Protein AF-A0A349HU18-F1 (afdb_monomer_lite)

Sequence (311 aa):
MKTNCPQCNKSTESKYSEKEELYYFYCTDCKIGGKGKTEKEAEKEFKKQGDKLTTTAIIERPKNKNEFALYVQQHKNKFVENAPLWADKVYTRKMYEQNEKYVLSADFKDAWNTPEGQESIVEAFNSANEICATLGQMGDIVPFGKTVEFIPDFQAFNFALTEGDNAPFKRIAVDVLHENDQYDLHSDKEGNFIFEFKKIGFPRGEIIGVIVRGWLSDKDICIGKAYDIKTLMGKAEQHSKGYQYYLKDMSDLRKAQSEGKDYITKGDKKIYEKDIVSPYVGANASEMLSKLAGKSFFRPYMKTRNARAMK

pLDDT: mean 86.88, std 9.23, range [40.69, 97.38]

Structure (mmCIF, N/CA/C/O backbone):
data_AF-A0A349HU18-F1
#
_entry.id   AF-A0A349HU18-F1
#
loop_
_atom_site.group_PDB
_atom_site.id
_atom_site.type_symbol
_atom_site.label_atom_id
_atom_site.label_alt_id
_atom_site.label_comp_id
_atom_site.label_asym_id
_atom_site.label_entity_id
_atom_site.label_seq_id
_atom_site.pdbx_PDB_ins_code
_atom_site.Cartn_x
_atom_site.Cartn_y
_atom_site.Cartn_z
_atom_site.occupancy
_atom_site.B_iso_or_equiv
_atom_site.auth_seq_id
_atom_site.auth_comp_id
_atom_site.auth_asym_id
_atom_site.auth_atom_id
_atom_site.pdbx_PDB_model_num
ATOM 1 N N . MET A 1 1 ? -17.118 39.986 22.991 1.00 83.69 1 MET A N 1
ATOM 2 C CA . MET A 1 1 ? -16.239 39.079 23.776 1.00 83.69 1 MET A CA 1
ATOM 3 C C . MET A 1 1 ? -15.593 38.015 22.879 1.00 83.69 1 MET A C 1
ATOM 5 O O . MET A 1 1 ? -16.228 37.587 21.922 1.00 83.69 1 MET A O 1
ATOM 9 N N . LYS A 1 2 ? -14.350 37.579 23.159 1.00 87.81 2 LYS A N 1
ATOM 10 C CA . LYS A 1 2 ? -13.710 36.436 22.465 1.00 87.81 2 LYS A CA 1
ATOM 11 C C . LYS A 1 2 ? -13.644 35.223 23.387 1.00 87.81 2 LYS A C 1
ATOM 13 O O . LYS A 1 2 ? -13.404 35.380 24.579 1.00 87.81 2 LYS A O 1
ATOM 18 N N . THR A 1 3 ? -13.816 34.031 22.834 1.00 87.12 3 THR A N 1
ATOM 19 C CA . THR A 1 3 ? -13.614 32.760 23.542 1.00 87.12 3 THR A CA 1
ATOM 20 C C . THR A 1 3 ? -13.032 31.727 22.583 1.00 87.12 3 THR A C 1
ATOM 22 O O . THR A 1 3 ? -13.068 31.925 21.370 1.00 87.12 3 THR A O 1
ATOM 25 N N . ASN A 1 4 ? -12.493 30.624 23.089 1.00 84.69 4 ASN A N 1
ATOM 26 C CA . ASN A 1 4 ? -12.016 29.542 22.231 1.00 84.69 4 ASN A CA 1
ATOM 27 C C . ASN A 1 4 ? -13.124 28.508 22.030 1.00 84.69 4 ASN A C 1
ATOM 29 O O . ASN A 1 4 ? -13.846 28.166 22.967 1.00 84.69 4 ASN A O 1
ATOM 33 N N . CYS A 1 5 ? -13.248 28.001 20.802 1.00 80.25 5 CYS A N 1
ATOM 34 C CA . CYS A 1 5 ? -14.118 26.873 20.500 1.00 80.25 5 CYS A CA 1
ATOM 35 C C . CYS A 1 5 ? -13.727 25.685 21.389 1.00 80.25 5 CYS A C 1
ATOM 37 O O . CYS A 1 5 ? -12.560 25.285 21.357 1.00 80.25 5 CYS A O 1
ATOM 39 N N . PRO A 1 6 ? -14.665 25.086 22.139 1.00 74.75 6 PRO A N 1
ATOM 40 C CA . PRO A 1 6 ? -14.331 23.995 23.047 1.00 74.75 6 PRO A CA 1
ATOM 41 C C . PRO A 1 6 ? -13.867 22.725 22.315 1.00 74.75 6 PRO A C 1
ATOM 43 O O . PRO A 1 6 ? -13.244 21.881 22.940 1.00 74.75 6 PRO A O 1
ATOM 46 N N . GLN A 1 7 ? -14.123 22.592 21.006 1.00 73.19 7 GLN A N 1
ATOM 47 C CA . GLN A 1 7 ? -13.730 21.420 20.212 1.00 73.19 7 GLN A CA 1
ATOM 48 C C . GLN A 1 7 ? -12.408 21.589 19.446 1.00 73.19 7 GLN A C 1
ATOM 50 O O . GLN A 1 7 ? -11.601 20.669 19.418 1.00 73.19 7 GLN A O 1
ATOM 55 N N . CYS A 1 8 ? -12.157 22.746 18.821 1.00 70.50 8 CYS A N 1
ATOM 56 C CA . CYS A 1 8 ? -10.958 22.956 17.988 1.00 70.50 8 CYS A CA 1
ATOM 57 C C . CYS A 1 8 ? -9.997 24.029 18.515 1.00 70.50 8 CYS A C 1
ATOM 59 O O . CYS A 1 8 ? -9.032 24.370 17.834 1.00 70.50 8 CYS A O 1
ATOM 61 N N . ASN A 1 9 ? -10.285 24.603 19.688 1.00 77.19 9 ASN A N 1
ATOM 62 C CA . ASN A 1 9 ? -9.517 25.658 20.354 1.00 77.19 9 ASN A CA 1
ATOM 63 C C . ASN A 1 9 ? -9.280 26.939 19.521 1.00 77.19 9 ASN A C 1
ATOM 65 O O . ASN A 1 9 ? -8.527 27.819 19.934 1.00 77.19 9 ASN A O 1
ATOM 69 N N . LYS A 1 10 ? -9.933 27.092 18.360 1.00 79.44 10 LYS A N 1
ATOM 70 C CA . LYS A 1 10 ? -9.866 28.325 17.568 1.00 79.44 10 LYS A CA 1
ATOM 71 C C . LYS A 1 10 ? -10.642 29.449 18.240 1.00 79.44 10 LYS A C 1
ATOM 73 O O . LYS A 1 10 ? -11.754 29.241 18.732 1.00 79.44 10 LYS A O 1
ATOM 78 N N . SER A 1 11 ? -10.075 30.650 18.201 1.00 85.38 11 SER A N 1
ATOM 79 C CA . SER A 1 11 ? -10.726 31.846 18.730 1.00 85.38 11 SER A CA 1
ATOM 80 C C . SER A 1 11 ? -12.001 32.161 17.942 1.00 85.38 11 SER A C 1
ATOM 82 O O . SER A 1 11 ? -12.011 32.138 16.713 1.00 85.38 11 SER A O 1
ATOM 84 N N . THR A 1 12 ? -13.087 32.417 18.662 1.00 86.69 12 THR A N 1
ATOM 85 C CA . THR A 1 12 ? -14.418 32.744 18.149 1.00 86.69 12 THR A CA 1
ATOM 86 C C . THR A 1 12 ? -14.921 33.997 18.862 1.00 86.69 12 THR A C 1
ATOM 88 O O . THR A 1 12 ? -14.766 34.146 20.076 1.00 86.69 12 THR A O 1
ATOM 91 N N . GLU A 1 13 ? -15.532 34.902 18.109 1.00 91.69 13 GLU A N 1
ATOM 92 C CA . GLU A 1 13 ? -16.099 36.151 18.618 1.00 91.69 13 GLU A CA 1
ATOM 93 C C . GLU A 1 13 ? -17.612 36.046 18.790 1.00 91.69 13 GLU A C 1
ATOM 95 O O . GLU A 1 13 ? -18.291 35.380 18.003 1.00 91.69 13 GLU A O 1
ATOM 100 N N . SER A 1 14 ? -18.134 36.714 19.819 1.00 91.44 14 SER A N 1
ATOM 101 C CA . SER A 1 14 ? -19.573 36.870 19.999 1.00 91.44 14 SER A CA 1
ATOM 102 C C . SER A 1 14 ? -20.158 37.753 18.896 1.00 91.44 14 SER A C 1
ATOM 104 O O . SER A 1 14 ? -19.569 38.758 18.497 1.00 91.44 14 SER A O 1
ATOM 106 N N . LYS A 1 15 ? -21.355 37.400 18.426 1.00 92.50 15 LYS A N 1
ATOM 107 C CA . LYS A 1 15 ? -22.183 38.245 17.557 1.00 92.50 15 LYS A CA 1
ATOM 108 C C . LYS A 1 15 ? -23.542 38.462 18.201 1.00 92.50 15 LYS A C 1
ATOM 110 O O . LYS A 1 15 ? -24.119 37.514 18.723 1.00 92.50 15 LYS A O 1
ATOM 115 N N . TYR A 1 16 ? -24.053 39.686 18.153 1.00 92.31 16 TYR A N 1
ATOM 116 C CA . TYR A 1 16 ? -25.408 40.005 18.598 1.00 92.31 16 TYR A CA 1
ATOM 117 C C . TYR A 1 16 ? -26.364 40.011 17.401 1.00 92.31 16 TYR A C 1
ATOM 119 O O . TYR A 1 16 ? -26.017 40.533 16.342 1.00 92.31 16 TYR A O 1
ATOM 127 N N . SER A 1 17 ? -27.544 39.413 17.556 1.00 89.62 17 SER A N 1
ATOM 128 C CA . SER A 1 17 ? -28.619 39.463 16.564 1.00 89.62 17 SER A CA 1
ATOM 129 C C . SER A 1 17 ? -29.697 40.421 17.049 1.00 89.62 17 SER A C 1
ATOM 131 O O . SER A 1 17 ? -30.403 40.106 18.002 1.00 89.62 17 SER A O 1
ATOM 133 N N . GLU A 1 18 ? -29.871 41.553 16.367 1.00 86.25 18 GLU A N 1
ATOM 134 C CA . GLU A 1 18 ? -30.958 42.501 16.662 1.00 86.25 18 GLU A CA 1
ATOM 135 C C . GLU A 1 18 ? -32.342 41.885 16.425 1.00 86.25 18 GLU A C 1
ATOM 137 O O . GLU A 1 18 ? -33.297 42.218 17.113 1.00 86.25 18 GLU A O 1
ATOM 142 N N . LYS A 1 19 ? -32.449 40.937 15.485 1.00 86.62 19 LYS A N 1
ATOM 143 C CA . LYS A 1 19 ? -33.716 40.275 15.145 1.00 86.62 19 LYS A CA 1
ATOM 144 C C . LYS A 1 19 ? -34.183 39.288 16.216 1.00 86.62 19 LYS A C 1
ATOM 146 O O . LYS A 1 19 ? -35.380 39.076 16.371 1.00 86.62 19 LYS A O 1
ATOM 151 N N . GLU A 1 20 ? -33.241 38.626 16.880 1.00 84.00 20 GLU A N 1
ATOM 152 C CA . GLU A 1 20 ? -33.532 37.581 17.869 1.00 84.00 20 GLU A CA 1
ATOM 153 C C . GLU A 1 20 ? -33.248 38.041 19.305 1.00 84.00 20 GLU A C 1
ATOM 155 O O . GLU A 1 20 ? -33.531 37.287 20.226 1.00 84.00 20 GLU A O 1
ATOM 160 N N . GLU A 1 21 ? -32.707 39.251 19.494 1.00 90.81 21 GLU A N 1
ATOM 161 C CA . GLU A 1 21 ? -32.299 39.827 20.787 1.00 90.81 21 GLU A CA 1
ATOM 162 C C . GLU A 1 21 ? -31.388 38.895 21.611 1.00 90.81 21 GLU A C 1
ATOM 164 O O . GLU A 1 21 ? -31.506 38.757 22.831 1.00 90.81 21 GLU A O 1
ATOM 169 N N . LEU A 1 22 ? -30.466 38.212 20.927 1.00 91.81 22 LEU A N 1
ATOM 170 C CA . LEU A 1 22 ? -29.591 37.193 21.511 1.00 91.81 22 LEU A CA 1
ATOM 171 C C . LEU A 1 22 ? -28.139 37.358 21.053 1.00 91.81 22 LEU A C 1
ATOM 173 O O . LEU A 1 22 ? -27.848 37.813 19.943 1.00 91.81 22 LEU A O 1
ATOM 177 N N . TYR A 1 23 ? -27.220 36.920 21.911 1.00 93.00 23 TYR A N 1
ATOM 178 C CA . TYR A 1 23 ? -25.803 36.757 21.605 1.00 93.00 23 TYR A CA 1
ATOM 179 C C . TYR A 1 23 ? -25.515 35.332 21.137 1.00 93.00 23 TYR A C 1
ATOM 181 O O . TYR A 1 23 ? -26.080 34.374 21.664 1.00 93.00 23 TYR A O 1
ATOM 189 N N . TYR A 1 24 ? -24.587 35.199 20.191 1.00 92.69 24 TYR A N 1
ATOM 190 C CA . TYR A 1 24 ? -24.188 33.945 19.560 1.00 92.69 24 TYR A CA 1
ATOM 191 C C . TYR A 1 24 ? -22.675 33.772 19.592 1.00 92.69 24 TYR A C 1
ATOM 193 O O . TYR A 1 24 ? -21.937 34.683 19.222 1.00 92.69 24 TYR A O 1
ATOM 201 N N . PHE A 1 25 ? -22.229 32.565 19.920 1.00 91.75 25 PHE A N 1
ATOM 202 C CA . PHE A 1 25 ? -20.926 32.047 19.512 1.00 91.75 25 PHE A CA 1
ATOM 203 C C . PHE A 1 25 ? -21.148 30.919 18.513 1.00 91.75 25 PHE A C 1
ATOM 205 O O . PHE A 1 25 ? -21.992 30.052 18.739 1.00 91.75 25 PHE A O 1
ATOM 212 N N . TYR A 1 26 ? -20.398 30.916 17.413 1.00 89.56 26 TYR A N 1
ATOM 213 C CA . TYR A 1 26 ? -20.493 29.871 16.399 1.00 89.56 26 TYR A CA 1
ATOM 214 C C . TYR A 1 26 ? -19.123 29.559 15.809 1.00 89.56 26 TYR A C 1
ATOM 216 O O . TYR A 1 26 ? -18.459 30.441 15.264 1.00 89.56 26 TYR A O 1
ATOM 224 N N . CYS A 1 27 ? -18.717 28.293 15.884 1.00 83.50 27 CYS A N 1
ATOM 225 C CA . CYS A 1 27 ? -17.501 27.825 15.236 1.00 83.50 27 CYS A CA 1
ATOM 226 C C . CYS A 1 27 ? -17.832 27.335 13.824 1.00 83.50 27 CYS A C 1
ATOM 228 O O . CYS A 1 27 ? -18.521 26.331 13.646 1.00 83.50 27 CYS A O 1
ATOM 230 N N . THR A 1 28 ? -17.309 28.012 12.804 1.00 79.25 28 THR A N 1
ATOM 231 C CA . THR A 1 28 ? -17.541 27.651 11.398 1.00 79.25 28 THR A CA 1
ATOM 232 C C . THR A 1 28 ? -16.947 26.301 11.010 1.00 79.25 28 THR A C 1
ATOM 234 O O . THR A 1 28 ? -17.493 25.660 10.110 1.00 79.25 28 THR A O 1
ATOM 237 N N . ASP A 1 29 ? -15.877 25.875 11.683 1.00 71.69 29 ASP A N 1
ATOM 238 C CA . ASP A 1 29 ? -15.196 24.601 11.437 1.00 71.69 29 ASP A CA 1
ATOM 239 C C . ASP A 1 29 ? -15.915 23.430 12.110 1.00 71.69 29 ASP A C 1
ATOM 241 O O . ASP A 1 29 ? -16.179 22.416 11.473 1.00 71.69 29 ASP A O 1
ATOM 245 N N . CYS A 1 30 ? -16.271 23.586 13.386 1.00 72.25 30 CYS A N 1
ATOM 246 C CA . CYS A 1 30 ? -16.910 22.534 14.178 1.00 72.25 30 CYS A CA 1
ATOM 247 C C . CYS A 1 30 ? -18.436 22.502 14.031 1.00 72.25 30 CYS A C 1
ATOM 249 O O . CYS A 1 30 ? -19.078 21.575 14.509 1.00 72.25 30 CYS A O 1
ATOM 251 N N . LYS A 1 31 ? -19.031 23.523 13.399 1.00 80.56 31 LYS A N 1
ATOM 252 C CA . LYS A 1 31 ? -20.485 23.686 13.216 1.00 80.56 31 LYS A CA 1
ATOM 253 C C . LYS A 1 31 ? -21.296 23.652 14.521 1.00 80.56 31 LYS A C 1
ATOM 255 O O . LYS A 1 31 ? -22.508 23.463 14.479 1.00 80.56 31 LYS A O 1
ATOM 260 N N . ILE A 1 32 ? -20.644 23.900 15.655 1.00 82.06 32 ILE A N 1
ATOM 261 C CA . ILE A 1 32 ? -21.266 24.031 16.976 1.00 82.06 32 ILE A CA 1
ATOM 262 C C . ILE A 1 32 ? -21.483 25.499 17.329 1.00 82.06 32 ILE A C 1
ATOM 264 O O . ILE A 1 32 ? -20.736 26.379 16.886 1.00 82.06 32 ILE A O 1
ATOM 268 N N . GLY A 1 33 ? -22.497 25.766 18.147 1.00 88.62 33 GLY A N 1
ATOM 269 C CA . GLY A 1 33 ? -22.836 27.122 18.558 1.00 88.62 33 GLY A CA 1
ATOM 270 C C . GLY A 1 33 ? -23.572 27.182 19.888 1.00 88.62 33 GLY A C 1
ATOM 271 O O . GLY A 1 33 ? -24.217 26.224 20.299 1.00 88.62 33 GLY A O 1
ATOM 272 N N . GLY A 1 34 ? -23.472 28.324 20.556 1.00 90.94 34 GLY A N 1
ATOM 273 C CA . GLY A 1 34 ? -24.203 28.628 21.781 1.00 90.94 34 GLY A CA 1
ATOM 274 C C . GLY A 1 34 ? -24.890 29.972 21.650 1.00 90.94 34 GLY A C 1
ATOM 275 O O . GLY A 1 34 ? -24.318 30.902 21.077 1.00 90.94 34 GLY A O 1
ATOM 276 N N . LYS A 1 35 ? -26.116 30.066 22.164 1.00 93.50 35 LYS A N 1
ATOM 277 C CA . LYS A 1 35 ? -26.893 31.305 22.173 1.00 93.50 35 LYS A CA 1
ATOM 278 C C . LYS A 1 35 ? -27.390 31.626 23.574 1.00 93.50 35 LYS A C 1
ATOM 280 O O . LYS A 1 35 ? -27.673 30.709 24.340 1.00 93.50 35 LYS A O 1
ATOM 285 N N . GLY A 1 36 ? -27.500 32.908 23.901 1.00 92.38 36 GLY A N 1
ATOM 286 C CA . GLY A 1 36 ? -27.935 33.366 25.221 1.00 92.38 36 GLY A CA 1
ATOM 287 C C . GLY A 1 36 ? -28.317 34.840 25.228 1.00 92.38 36 GLY A C 1
ATOM 288 O O . GLY A 1 36 ? -27.972 35.574 24.302 1.00 92.38 36 GLY A O 1
ATOM 289 N N . LYS A 1 37 ? -29.033 35.280 26.267 1.00 90.94 37 LYS A N 1
ATOM 290 C CA . LYS A 1 37 ? -29.469 36.681 26.401 1.00 90.94 37 LYS A CA 1
ATOM 291 C C . LYS A 1 37 ? -28.314 37.612 26.752 1.00 90.94 37 LYS A C 1
ATOM 293 O O . LYS A 1 37 ? -28.389 38.812 26.529 1.00 90.94 37 LYS A O 1
ATOM 298 N N . THR A 1 38 ? -27.222 37.056 27.268 1.00 92.00 38 THR A N 1
ATOM 299 C CA . THR A 1 38 ? -25.968 37.769 27.521 1.00 92.00 38 THR A CA 1
ATOM 300 C C . THR A 1 38 ? -24.798 37.054 26.849 1.00 92.00 38 THR A C 1
ATOM 302 O O . THR A 1 38 ? -24.856 35.845 26.610 1.00 92.00 38 THR A O 1
ATOM 305 N N . GLU A 1 39 ? -23.695 37.769 26.597 1.00 89.00 39 GLU A N 1
ATOM 306 C CA . GLU A 1 39 ? -22.462 37.155 26.074 1.00 89.00 39 GLU A CA 1
ATOM 307 C C . GLU A 1 39 ? -21.980 35.983 26.949 1.00 89.00 39 GLU A C 1
ATOM 309 O O . GLU A 1 39 ? -21.540 34.962 26.427 1.00 89.00 39 GLU A O 1
ATOM 314 N N . LYS A 1 40 ? -22.126 36.077 28.279 1.00 90.50 40 LYS A N 1
ATOM 315 C CA . LYS A 1 40 ? -21.743 35.005 29.216 1.00 90.50 40 LYS A CA 1
ATOM 316 C C . LYS A 1 40 ? -22.645 33.774 29.122 1.00 90.50 40 LYS A C 1
ATOM 318 O O . LYS A 1 40 ? -22.160 32.651 29.237 1.00 90.50 40 LYS A O 1
ATOM 323 N N . GLU A 1 41 ? -23.948 33.959 28.920 1.00 89.56 41 GLU A N 1
ATOM 324 C CA . GLU A 1 41 ? -24.878 32.842 28.711 1.00 89.56 41 GLU A CA 1
ATOM 325 C C . GLU A 1 41 ? -24.610 32.136 27.384 1.00 89.56 41 GLU A C 1
ATOM 327 O O . GLU A 1 41 ? -24.541 30.908 27.348 1.00 89.56 41 GLU A O 1
ATOM 332 N N . ALA A 1 42 ? -24.387 32.908 26.317 1.00 89.44 42 ALA A N 1
ATOM 333 C CA . ALA A 1 42 ? -24.020 32.365 25.018 1.00 89.44 42 ALA A CA 1
ATOM 334 C C . ALA A 1 42 ? -22.698 31.587 25.093 1.00 89.44 42 ALA A C 1
ATOM 336 O O . ALA A 1 42 ? -22.606 30.498 24.532 1.00 89.44 42 ALA A O 1
ATOM 337 N N . GLU A 1 43 ? -21.697 32.093 25.828 1.00 90.88 43 GLU A N 1
ATOM 338 C CA . GLU A 1 43 ? -20.439 31.376 26.062 1.00 90.88 43 GLU A CA 1
ATOM 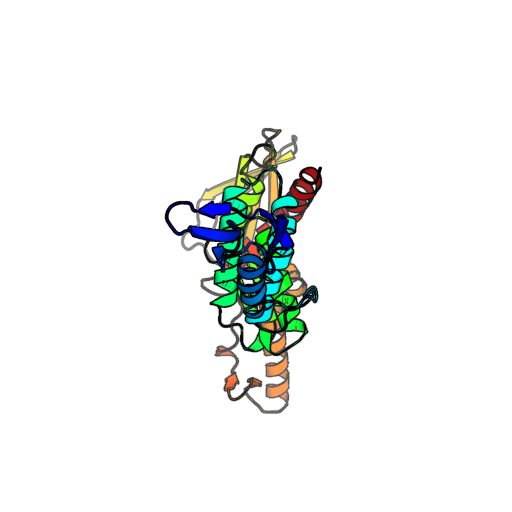339 C C . GLU A 1 43 ? -20.666 30.078 26.847 1.00 90.88 43 GLU A C 1
ATOM 341 O O . GLU A 1 43 ? -20.100 29.043 26.500 1.00 90.88 43 GLU A O 1
ATOM 346 N N . LYS A 1 44 ? -21.503 30.101 27.890 1.00 90.00 44 LYS A N 1
ATOM 347 C CA . LYS A 1 44 ? -21.801 28.913 28.699 1.00 90.00 44 LYS A CA 1
ATOM 348 C C . LYS A 1 44 ? -22.470 27.823 27.863 1.00 90.00 44 LYS A C 1
ATOM 350 O O . LYS A 1 44 ? -22.043 26.673 27.927 1.00 90.00 44 LYS A O 1
ATOM 355 N N . GLU A 1 45 ? -23.471 28.172 27.057 1.00 88.94 45 GLU A N 1
ATOM 356 C CA . GLU A 1 45 ? -24.113 27.230 26.130 1.00 88.94 45 GLU A CA 1
ATOM 357 C C . GLU A 1 45 ? -23.156 26.758 25.031 1.00 88.94 45 GLU A C 1
ATOM 359 O O . GLU A 1 45 ? -23.165 25.586 24.663 1.00 88.94 45 GLU A O 1
ATOM 364 N N . PHE A 1 46 ? -22.272 27.636 24.555 1.00 88.69 46 PHE A N 1
ATOM 365 C CA . PHE A 1 46 ? -21.253 27.282 23.571 1.00 88.69 46 PHE A CA 1
ATOM 366 C C . PHE A 1 46 ? -20.243 26.283 24.143 1.00 88.69 46 PHE A C 1
ATOM 368 O O . PHE A 1 46 ? -19.946 25.282 23.495 1.00 88.69 46 PHE A O 1
ATOM 375 N N . LYS A 1 47 ? -19.774 26.492 25.380 1.00 85.50 47 LYS A N 1
ATOM 376 C CA . LYS A 1 47 ? -18.833 25.598 26.075 1.00 85.50 47 LYS A CA 1
ATOM 377 C C . LYS A 1 47 ? -19.446 24.249 26.448 1.00 85.50 47 LYS A C 1
ATOM 379 O O . LYS A 1 47 ? -18.751 23.247 26.338 1.00 85.50 47 LYS A O 1
ATOM 384 N N . LYS A 1 48 ? -20.742 24.190 26.779 1.00 83.31 48 LYS A N 1
ATOM 385 C CA . LYS A 1 48 ? -21.472 22.922 26.997 1.00 83.31 48 LYS A CA 1
ATOM 386 C C . LYS A 1 48 ? -21.490 22.012 25.767 1.00 83.31 48 LYS A C 1
ATOM 388 O O . LYS A 1 48 ? -21.612 20.800 25.903 1.00 83.31 48 LYS A O 1
ATOM 393 N N . GLN A 1 49 ? -21.361 22.565 24.558 1.00 76.75 49 GLN A N 1
ATOM 394 C CA . GLN A 1 49 ? -21.251 21.743 23.347 1.00 76.75 49 GLN A CA 1
ATOM 395 C C . GLN A 1 49 ? 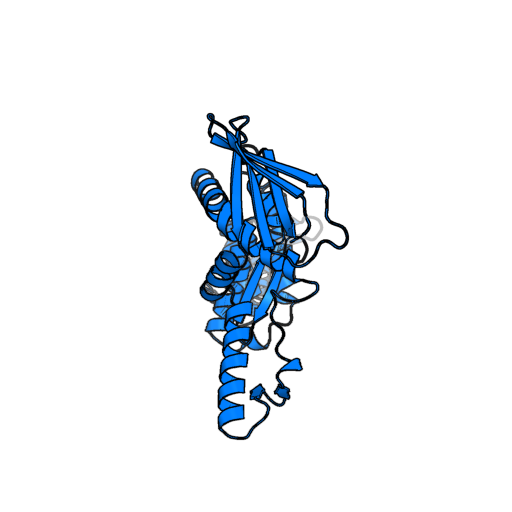-19.888 21.040 23.215 1.00 76.75 49 GLN A C 1
ATOM 397 O O . GLN A 1 49 ? -19.750 20.133 22.393 1.00 76.75 49 GLN A O 1
ATOM 402 N N . GLY A 1 50 ? -18.904 21.411 24.045 1.00 59.66 50 GLY A N 1
ATOM 403 C CA . GLY A 1 50 ? -17.635 20.698 24.195 1.00 59.66 50 GLY A CA 1
ATOM 404 C C . GLY A 1 50 ? -17.803 19.287 24.755 1.00 59.66 50 GLY A C 1
ATOM 405 O O . GLY A 1 50 ? -17.205 18.353 24.230 1.00 59.66 50 GLY A O 1
ATOM 406 N N . ASP A 1 51 ? -18.721 19.102 25.710 1.00 51.06 51 ASP A N 1
ATOM 407 C CA . ASP A 1 51 ? -18.897 17.841 26.451 1.00 51.06 51 ASP A CA 1
ATOM 408 C C . ASP A 1 51 ? -19.333 16.651 25.581 1.00 51.06 51 ASP A C 1
ATOM 410 O O . ASP A 1 51 ? -19.322 15.508 26.034 1.00 51.06 51 ASP A O 1
ATOM 414 N N . LYS A 1 52 ? -19.701 16.882 24.313 1.00 52.19 52 LYS A N 1
ATOM 415 C CA . LYS A 1 52 ? -20.066 15.802 23.393 1.00 52.19 52 LYS A CA 1
ATOM 416 C C . LYS A 1 52 ? -18.884 15.078 22.753 1.00 52.19 52 LYS A C 1
ATOM 418 O O . LYS A 1 52 ? -19.147 14.018 22.209 1.00 52.19 52 LYS A O 1
ATOM 423 N N . LEU A 1 53 ? -17.642 15.583 22.810 1.00 51.66 53 LEU A N 1
ATOM 424 C CA . LEU A 1 53 ? -16.452 14.927 22.221 1.00 51.66 53 LEU A CA 1
ATOM 425 C C . LEU A 1 53 ? -15.127 15.591 22.683 1.00 51.66 53 LEU A C 1
ATOM 427 O O . LEU A 1 53 ? -14.271 15.910 21.866 1.00 51.66 53 LEU A O 1
ATOM 431 N N . THR A 1 54 ? -14.918 15.844 23.979 1.00 46.50 54 THR A N 1
ATOM 432 C CA . THR A 1 54 ? -13.630 16.400 24.452 1.00 46.50 54 THR A CA 1
ATOM 433 C C . THR A 1 54 ? -13.050 15.624 25.620 1.00 46.50 54 THR A C 1
ATOM 435 O O . THR A 1 54 ? -13.387 15.858 26.777 1.00 46.50 54 THR A O 1
ATOM 438 N N . THR A 1 55 ? -12.079 14.766 25.332 1.00 47.75 55 THR A N 1
ATOM 439 C CA . THR A 1 55 ? -10.927 14.632 26.224 1.00 47.75 55 THR A CA 1
ATOM 440 C C . THR A 1 55 ? -9.940 15.753 25.895 1.00 47.75 55 THR A C 1
ATOM 442 O O . THR A 1 55 ? -9.542 15.908 24.745 1.00 47.75 55 THR A O 1
ATOM 445 N N . THR A 1 56 ? -9.524 16.528 26.901 1.00 52.81 56 THR A N 1
ATOM 446 C CA . THR A 1 56 ? -8.399 17.486 26.817 1.00 52.81 56 THR A CA 1
ATOM 447 C C . THR A 1 56 ? -7.046 16.797 26.623 1.00 52.81 56 THR A C 1
ATOM 449 O O . THR A 1 56 ? -6.058 17.454 26.303 1.00 52.81 56 THR A O 1
ATOM 452 N N . ALA A 1 57 ? -6.990 15.477 26.808 1.00 63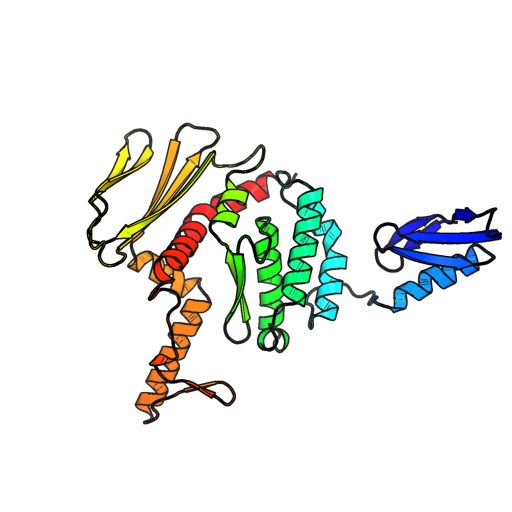.53 57 ALA A N 1
ATOM 453 C CA . ALA A 1 57 ? -5.818 14.673 26.514 1.00 63.53 57 ALA A CA 1
ATOM 454 C C . ALA A 1 57 ? -5.578 14.599 24.997 1.00 63.53 57 ALA A C 1
ATOM 456 O O . ALA A 1 57 ? -6.480 14.255 24.226 1.00 63.53 57 ALA A O 1
ATOM 457 N N . ILE A 1 58 ? -4.344 14.899 24.586 1.00 73.00 58 ILE A N 1
ATOM 458 C CA . ILE A 1 58 ? -3.856 14.590 23.241 1.00 73.00 58 ILE A CA 1
ATOM 459 C C . ILE A 1 58 ? -3.873 13.068 23.105 1.00 73.00 58 ILE A C 1
ATOM 461 O O . ILE A 1 58 ? -3.259 12.357 23.902 1.00 73.00 58 ILE A O 1
ATOM 465 N N . ILE A 1 59 ? -4.613 12.569 22.122 1.00 80.69 59 ILE A N 1
ATOM 466 C CA . ILE A 1 59 ? -4.649 11.146 21.812 1.00 80.69 59 ILE A CA 1
ATOM 467 C C . ILE A 1 59 ? -3.456 10.884 20.906 1.00 80.69 59 ILE A C 1
ATOM 469 O O . ILE A 1 59 ? -3.420 11.365 19.782 1.00 80.69 59 ILE A O 1
ATOM 473 N N . GLU A 1 60 ? -2.467 10.141 21.390 1.00 75.38 60 GLU A N 1
ATOM 474 C CA . GLU A 1 60 ? -1.344 9.701 20.551 1.00 75.38 60 GLU A CA 1
ATOM 475 C C . GLU A 1 60 ? -1.628 8.344 19.902 1.00 75.38 60 GLU A C 1
ATOM 477 O O . GLU A 1 60 ? -1.258 8.106 18.753 1.00 75.38 60 GLU A O 1
ATOM 482 N N . ARG A 1 61 ? -2.335 7.466 20.625 1.00 83.12 61 ARG A N 1
ATOM 483 C CA . ARG A 1 61 ? -2.739 6.139 20.159 1.00 83.12 61 ARG A CA 1
ATOM 484 C C . ARG A 1 61 ? -4.224 5.908 20.463 1.00 83.12 61 ARG A C 1
ATOM 486 O O . ARG A 1 61 ? -4.559 5.647 21.619 1.00 83.12 61 ARG A O 1
ATOM 493 N N . PRO A 1 62 ? -5.112 6.006 19.460 1.00 88.88 62 PRO A N 1
ATOM 494 C CA . PRO A 1 62 ? -6.529 5.749 19.644 1.00 88.88 62 PRO A CA 1
ATOM 495 C C . PRO A 1 62 ? -6.772 4.264 19.916 1.00 88.88 62 PRO A C 1
ATOM 497 O O . PRO A 1 62 ? -6.297 3.401 19.179 1.00 88.88 62 PRO A O 1
ATOM 500 N N . LYS A 1 63 ? -7.537 3.959 20.965 1.00 88.44 63 LYS A N 1
ATOM 501 C CA . LYS A 1 63 ? -7.840 2.576 21.373 1.00 88.44 63 LYS A CA 1
ATOM 502 C C . LYS A 1 63 ? -9.093 2.006 20.717 1.00 88.44 63 LYS A C 1
ATOM 504 O O . LYS A 1 63 ? -9.359 0.812 20.799 1.00 88.44 63 LYS A O 1
ATOM 509 N N . ASN A 1 64 ? -9.908 2.865 20.118 1.00 87.50 64 ASN A N 1
ATOM 510 C CA . ASN A 1 64 ? -11.187 2.515 19.518 1.00 87.50 64 ASN A CA 1
ATOM 511 C C . ASN A 1 64 ? -11.576 3.552 18.454 1.00 87.50 64 ASN A C 1
ATOM 513 O O . ASN A 1 64 ? -10.950 4.605 18.329 1.00 87.50 64 ASN A O 1
ATOM 517 N N . LYS A 1 65 ? -12.656 3.270 17.717 1.00 87.81 65 LYS A N 1
ATOM 518 C CA . LYS A 1 65 ? -13.165 4.141 16.646 1.00 87.81 65 LYS A CA 1
ATOM 519 C C . LYS A 1 65 ? -13.500 5.566 17.116 1.00 87.81 65 LYS A C 1
ATOM 521 O O . LYS A 1 65 ? -13.246 6.514 16.380 1.00 87.81 65 LYS A O 1
ATOM 526 N N . ASN A 1 66 ? -14.019 5.741 18.333 1.00 85.56 66 ASN A N 1
ATOM 527 C CA . ASN A 1 66 ? -14.366 7.072 18.849 1.00 85.56 66 ASN A CA 1
ATOM 528 C C . ASN A 1 66 ? -13.108 7.896 19.150 1.00 85.56 66 ASN A C 1
ATOM 530 O O . ASN A 1 66 ? -13.010 9.053 18.748 1.00 85.56 66 ASN A O 1
ATOM 534 N N . GLU A 1 67 ? -12.121 7.282 19.805 1.00 88.19 67 GLU A N 1
ATOM 535 C CA . GLU A 1 67 ? -10.812 7.901 20.025 1.00 88.19 67 GLU A CA 1
ATOM 536 C C . GLU A 1 67 ? -10.082 8.177 18.706 1.00 88.19 67 GLU A C 1
ATOM 538 O O . GLU A 1 67 ? -9.361 9.164 18.610 1.00 88.19 67 GLU A O 1
ATOM 543 N N . PHE A 1 68 ? -10.285 7.355 17.672 1.00 90.94 68 PHE A N 1
ATOM 544 C CA . PHE A 1 68 ? -9.707 7.588 16.348 1.00 90.94 68 PHE A CA 1
ATOM 545 C C . PHE A 1 68 ? -10.282 8.838 15.675 1.00 90.94 68 PHE A C 1
ATOM 547 O O . PHE A 1 68 ? -9.521 9.657 15.170 1.00 90.94 68 PHE A O 1
ATOM 554 N N . ALA A 1 69 ? -11.602 9.038 15.719 1.00 88.25 69 ALA A N 1
ATOM 555 C CA . ALA A 1 69 ? -12.216 10.265 15.205 1.00 88.25 69 ALA A CA 1
ATOM 556 C C . ALA A 1 69 ? -11.654 11.514 15.916 1.00 88.25 69 ALA A C 1
ATOM 558 O O . ALA A 1 69 ? -11.304 12.510 15.282 1.00 88.25 69 ALA A O 1
ATOM 559 N N . LEU A 1 70 ? -11.478 11.437 17.240 1.00 84.44 70 LEU A N 1
ATOM 560 C CA . LEU A 1 70 ? -10.844 12.500 18.024 1.00 84.44 70 LEU A CA 1
ATOM 561 C C . LEU A 1 70 ? -9.372 12.713 17.647 1.00 84.44 70 LEU A C 1
ATOM 563 O O . LEU A 1 70 ? -8.950 13.853 17.459 1.00 84.44 70 LEU A O 1
ATOM 567 N N . TYR A 1 71 ? -8.606 11.632 17.490 1.00 88.56 71 TYR A N 1
ATOM 568 C CA . TYR A 1 71 ? -7.221 11.664 17.020 1.00 88.56 71 TYR A CA 1
ATOM 569 C C . TYR A 1 71 ? -7.110 12.410 15.686 1.00 88.56 71 TYR A C 1
ATOM 571 O O . TYR A 1 71 ? -6.320 13.349 15.569 1.00 88.56 71 TYR A O 1
ATOM 579 N N . VAL A 1 72 ? -7.940 12.049 14.703 1.00 88.06 72 VAL A N 1
ATOM 580 C CA . VAL A 1 72 ? -7.958 12.680 13.377 1.00 88.06 72 VAL A CA 1
ATOM 581 C C . VAL A 1 72 ? -8.289 14.166 13.497 1.00 88.06 72 VAL A C 1
ATOM 583 O O . VAL A 1 72 ? -7.596 14.995 12.911 1.00 88.06 72 VAL A O 1
ATOM 586 N N . GLN A 1 73 ? -9.293 14.541 14.295 1.00 84.44 73 GLN A N 1
ATOM 587 C CA . GLN A 1 73 ? -9.648 15.949 14.500 1.00 84.44 73 GLN A CA 1
ATOM 588 C C . GLN A 1 73 ? -8.508 16.762 15.128 1.00 84.44 73 GLN A C 1
ATOM 590 O O . GLN A 1 73 ? -8.212 17.860 14.649 1.00 84.44 73 GLN A O 1
ATOM 595 N N . GLN A 1 74 ? -7.840 16.218 16.150 1.00 83.25 74 GLN A N 1
ATOM 596 C CA . GLN A 1 74 ? -6.702 16.862 16.817 1.00 83.25 74 GLN A CA 1
ATOM 597 C C . GLN A 1 74 ? -5.511 17.061 15.863 1.00 83.25 74 GLN A C 1
ATOM 599 O O . GLN A 1 74 ? -4.809 18.070 15.950 1.00 83.25 74 GLN A O 1
ATOM 604 N N . HIS A 1 75 ? -5.307 16.140 14.917 1.00 83.00 75 HIS A N 1
ATOM 605 C CA . HIS A 1 75 ? -4.168 16.158 13.995 1.00 83.00 75 HIS A CA 1
ATOM 606 C C . HIS A 1 75 ? -4.476 16.779 12.628 1.00 83.00 75 HIS A C 1
ATOM 608 O O . HIS A 1 75 ? -3.549 17.042 11.864 1.00 83.00 75 HIS A O 1
ATOM 614 N N . LYS A 1 76 ? -5.741 17.083 12.318 1.00 81.81 76 LYS A N 1
ATOM 615 C CA . LYS A 1 76 ? -6.182 17.548 10.993 1.00 81.81 76 LYS A CA 1
ATOM 616 C C . LYS A 1 76 ? -5.442 18.782 10.491 1.00 81.81 76 LYS A C 1
ATOM 618 O O . LYS A 1 76 ? -4.995 18.801 9.349 1.00 81.81 76 LYS A O 1
ATOM 623 N N . ASN A 1 77 ? -5.309 19.817 11.323 1.00 77.75 77 ASN A N 1
ATOM 624 C CA . ASN A 1 77 ? -4.622 21.046 10.908 1.00 77.75 77 ASN A CA 1
ATOM 625 C C . ASN A 1 77 ? -3.136 20.777 10.663 1.00 77.75 77 ASN A C 1
ATOM 627 O O . ASN A 1 77 ? -2.627 21.137 9.609 1.00 77.75 77 ASN A O 1
ATOM 631 N N . LYS A 1 78 ? -2.488 20.044 11.578 1.00 77.25 78 LYS A N 1
ATOM 632 C CA . LYS A 1 78 ? -1.093 19.622 11.431 1.00 77.25 78 LYS A CA 1
ATOM 633 C C . LYS A 1 78 ? -0.899 18.795 10.161 1.00 77.25 78 LYS A C 1
ATOM 635 O O . LYS A 1 78 ? 0.098 18.971 9.475 1.00 77.25 78 LYS A O 1
ATOM 640 N N . PHE A 1 79 ? -1.837 17.914 9.829 1.00 77.00 79 PHE A N 1
ATOM 641 C CA . PHE A 1 79 ? -1.772 17.142 8.599 1.00 77.00 79 PHE A CA 1
ATOM 642 C C . PHE A 1 79 ? -1.882 18.038 7.364 1.00 77.00 79 PHE A C 1
ATOM 644 O O . PHE A 1 79 ? -1.039 17.946 6.489 1.00 77.00 79 PHE A O 1
ATOM 651 N N . VAL A 1 80 ? -2.864 18.941 7.302 1.00 75.06 80 VAL A N 1
ATOM 652 C CA . VAL A 1 80 ? -3.034 19.851 6.153 1.00 75.06 80 VAL A CA 1
ATOM 653 C C . VAL A 1 80 ? -1.851 20.815 6.002 1.00 75.06 80 VAL A C 1
ATOM 655 O O . VAL A 1 80 ? -1.505 21.186 4.884 1.00 75.06 80 VAL A O 1
ATOM 658 N N . GLU A 1 81 ? -1.227 21.226 7.106 1.00 71.62 81 GLU A N 1
ATOM 659 C CA . GLU A 1 81 ? -0.020 22.060 7.102 1.00 71.62 81 GLU A CA 1
ATOM 660 C C . GLU A 1 81 ? 1.223 21.298 6.635 1.00 71.62 81 GLU A C 1
ATOM 662 O O . GLU A 1 81 ? 2.033 21.863 5.910 1.00 71.62 81 GLU A O 1
ATOM 667 N N . ASN A 1 82 ? 1.355 20.024 7.018 1.00 69.19 82 ASN A N 1
ATOM 668 C CA . ASN A 1 82 ? 2.479 19.164 6.629 1.00 69.19 82 ASN A CA 1
ATOM 669 C C . ASN A 1 82 ? 2.213 18.350 5.359 1.00 69.19 82 ASN A C 1
ATOM 671 O O . ASN A 1 82 ? 3.069 17.566 4.945 1.00 69.19 82 ASN A O 1
ATOM 675 N N . ALA A 1 83 ? 1.031 18.494 4.764 1.00 71.38 83 ALA A N 1
ATOM 676 C CA . ALA A 1 83 ? 0.706 17.841 3.517 1.00 71.38 83 ALA A CA 1
ATOM 677 C C . ALA A 1 83 ? 1.692 18.314 2.446 1.00 71.38 83 ALA A C 1
ATOM 679 O O . ALA A 1 83 ? 2.122 19.474 2.474 1.00 71.38 83 ALA A O 1
ATOM 680 N N . PRO A 1 84 ? 2.065 17.442 1.501 1.00 68.31 84 PRO A N 1
ATOM 681 C CA . PRO A 1 84 ? 3.019 17.831 0.485 1.00 68.31 84 PRO A CA 1
ATOM 682 C C . PRO A 1 84 ? 2.540 19.079 -0.273 1.00 68.31 84 PRO A C 1
ATOM 684 O O . PRO A 1 84 ? 1.404 19.115 -0.736 1.00 68.31 84 PRO A O 1
ATOM 687 N N . LEU A 1 85 ? 3.405 20.092 -0.429 1.00 70.00 85 LEU A N 1
ATOM 688 C CA . LEU A 1 85 ? 3.061 21.382 -1.066 1.00 70.00 85 LEU A CA 1
ATOM 689 C C . LEU A 1 85 ? 2.454 21.256 -2.468 1.00 70.00 85 LEU A C 1
ATOM 691 O O . LEU A 1 85 ? 1.789 22.174 -2.935 1.00 70.00 85 LEU A O 1
ATOM 695 N N . TRP A 1 86 ? 2.726 20.148 -3.149 1.00 71.00 86 TRP A N 1
ATOM 696 C CA . TRP A 1 86 ? 2.220 19.876 -4.486 1.00 71.00 86 TRP A CA 1
ATOM 697 C C . TRP A 1 86 ? 0.757 19.425 -4.508 1.00 71.00 86 TRP A C 1
ATOM 699 O O . TRP A 1 86 ? 0.137 19.455 -5.568 1.00 71.00 86 TRP A O 1
ATOM 709 N N . ALA A 1 87 ? 0.203 19.006 -3.369 1.00 74.56 87 ALA A N 1
ATOM 710 C CA . ALA A 1 87 ? -1.193 18.625 -3.253 1.00 74.56 87 ALA A CA 1
ATOM 711 C C . ALA A 1 87 ? -2.053 19.853 -2.925 1.00 74.56 87 ALA A C 1
ATOM 713 O O . ALA A 1 87 ? -1.760 20.620 -2.005 1.00 74.56 87 ALA A O 1
ATOM 714 N N . ASP A 1 88 ? -3.163 20.024 -3.648 1.00 80.50 88 ASP A N 1
ATOM 715 C CA . ASP A 1 88 ? -4.125 21.084 -3.348 1.00 80.50 88 ASP A CA 1
ATOM 716 C C . ASP A 1 88 ? -4.663 20.944 -1.910 1.00 80.50 88 ASP A C 1
ATOM 718 O O . ASP A 1 88 ? -5.071 19.863 -1.471 1.00 80.50 88 ASP A O 1
ATOM 722 N N . LYS A 1 89 ? -4.685 22.049 -1.152 1.00 79.56 89 LYS A N 1
ATOM 723 C CA . LYS A 1 89 ? -5.067 22.031 0.272 1.00 79.56 89 LYS A CA 1
ATOM 724 C C . LYS A 1 89 ? -6.547 21.704 0.475 1.00 79.56 89 LYS A C 1
ATOM 726 O O . LYS A 1 89 ? -6.907 21.111 1.496 1.00 79.56 89 LYS A O 1
ATOM 731 N N . VAL A 1 90 ? -7.415 22.091 -0.465 1.00 82.50 90 VAL A N 1
ATOM 732 C CA . VAL A 1 90 ? -8.853 21.793 -0.391 1.00 82.50 90 VAL A CA 1
ATOM 733 C C . VAL A 1 90 ? -9.086 20.309 -0.658 1.00 82.50 90 VAL A C 1
ATOM 735 O O . VAL A 1 90 ? -9.813 19.662 0.100 1.00 82.50 90 VAL A O 1
ATOM 738 N N . TYR A 1 91 ? -8.430 19.757 -1.678 1.00 82.62 91 TYR A N 1
ATOM 739 C CA . TYR A 1 91 ? -8.435 18.332 -1.985 1.00 82.62 91 TYR A CA 1
ATOM 740 C C . TYR A 1 91 ? -7.878 17.510 -0.822 1.00 82.62 91 TYR A C 1
ATOM 742 O O . TYR A 1 91 ? -8.556 16.611 -0.335 1.00 82.62 91 TYR A O 1
ATOM 750 N N . THR A 1 92 ? -6.713 17.885 -0.292 1.00 83.62 92 THR A N 1
ATOM 751 C CA . THR A 1 92 ? -6.069 17.221 0.851 1.00 83.62 92 THR A CA 1
ATOM 752 C C . THR A 1 92 ? -7.001 17.143 2.057 1.00 83.62 92 THR A C 1
ATOM 754 O O . THR A 1 92 ? -7.104 16.104 2.707 1.00 83.62 92 THR A O 1
ATOM 757 N N . ARG A 1 93 ? -7.735 18.226 2.350 1.00 84.94 93 ARG A N 1
ATOM 758 C CA . ARG A 1 93 ? -8.713 18.238 3.444 1.00 84.94 93 ARG A CA 1
ATOM 759 C C . ARG A 1 93 ? -9.861 17.258 3.196 1.00 84.94 93 ARG A C 1
ATOM 761 O O . ARG A 1 93 ? -10.229 16.532 4.115 1.00 84.94 93 ARG A O 1
ATOM 768 N N . LYS A 1 94 ? -10.418 17.237 1.979 1.00 86.88 94 LYS A N 1
ATOM 769 C CA . LYS A 1 94 ? -11.498 16.309 1.601 1.00 86.88 94 LYS A CA 1
ATOM 770 C C . LYS A 1 94 ? -11.034 14.855 1.655 1.00 86.88 94 LYS A C 1
ATOM 772 O O . LYS A 1 94 ? -11.747 14.023 2.204 1.00 86.88 94 LYS A O 1
ATOM 777 N N . MET A 1 95 ? -9.841 14.573 1.139 1.00 90.50 95 MET A N 1
ATOM 778 C CA . MET A 1 95 ? -9.215 13.254 1.190 1.00 90.50 95 MET A CA 1
ATOM 779 C C . MET A 1 95 ? -9.020 12.799 2.641 1.00 90.50 95 MET A C 1
ATOM 781 O O . MET A 1 95 ? -9.409 11.691 2.985 1.00 90.50 95 MET A O 1
ATOM 785 N N . TYR A 1 96 ? -8.502 13.658 3.525 1.00 89.88 96 TYR A N 1
ATOM 786 C CA . TYR A 1 96 ? -8.305 13.309 4.937 1.00 89.88 96 TYR A CA 1
ATOM 787 C C . TYR A 1 96 ? -9.626 12.938 5.637 1.00 89.88 96 TYR A C 1
ATOM 789 O O . TYR A 1 96 ? -9.692 11.951 6.366 1.00 89.88 96 TYR A O 1
ATOM 797 N N . GLU A 1 97 ? -10.705 13.677 5.354 1.00 90.00 97 GLU A N 1
ATOM 798 C CA . GLU A 1 97 ? -12.060 13.372 5.844 1.00 90.00 97 GLU A CA 1
ATOM 799 C C . GLU A 1 97 ? -12.638 12.082 5.236 1.00 90.00 97 GLU A C 1
ATOM 801 O O . GLU A 1 97 ? -13.367 11.347 5.903 1.00 90.00 97 GLU A O 1
ATOM 806 N N . GLN A 1 98 ? -12.348 11.792 3.967 1.00 93.00 98 GLN A N 1
ATOM 807 C CA . GLN A 1 98 ? -12.751 10.537 3.326 1.00 93.00 98 GLN A CA 1
ATOM 808 C C . GLN A 1 98 ? -12.008 9.342 3.927 1.00 93.00 98 GLN A C 1
ATOM 810 O O . GLN A 1 98 ? -12.636 8.331 4.239 1.00 93.00 98 GLN A O 1
ATOM 815 N N . ASN A 1 99 ? -10.707 9.482 4.167 1.00 94.94 99 ASN A N 1
ATOM 816 C CA . ASN A 1 99 ? -9.881 8.451 4.784 1.00 94.94 99 ASN A CA 1
ATOM 817 C C . ASN A 1 99 ? -10.326 8.168 6.227 1.00 94.94 99 ASN A C 1
ATOM 819 O O . ASN A 1 99 ? -10.368 7.011 6.643 1.00 94.94 99 ASN A O 1
ATOM 823 N N . GLU A 1 100 ? -10.720 9.199 6.984 1.00 94.56 100 GLU A N 1
ATOM 824 C CA . GLU A 1 100 ? -11.323 9.031 8.312 1.00 94.56 100 GLU A CA 1
ATOM 825 C C . GLU A 1 100 ? -12.595 8.180 8.226 1.00 94.56 100 GLU A C 1
ATOM 827 O O . GLU A 1 100 ? -12.725 7.170 8.920 1.00 94.56 100 GLU A O 1
ATOM 832 N N . LYS A 1 101 ? -13.518 8.548 7.326 1.00 94.31 101 LYS A N 1
ATOM 833 C CA . LYS A 1 101 ? -14.767 7.804 7.113 1.00 94.31 101 LYS A CA 1
ATOM 834 C C . LYS A 1 101 ? -14.507 6.353 6.725 1.00 94.31 101 LYS A C 1
ATOM 836 O O . LYS A 1 101 ? -15.187 5.473 7.249 1.00 94.31 101 LYS A O 1
ATOM 841 N N . TYR A 1 102 ? -13.519 6.105 5.866 1.00 95.94 102 TYR A N 1
ATOM 842 C CA . TYR A 1 102 ? -13.110 4.755 5.488 1.00 95.94 102 TYR A CA 1
ATOM 843 C C . TYR A 1 102 ? -12.760 3.932 6.735 1.00 95.94 102 TYR A C 1
ATOM 845 O O . TYR A 1 102 ? -13.404 2.914 6.990 1.00 95.94 102 TYR A O 1
ATOM 853 N N . VAL A 1 103 ? -11.825 4.404 7.572 1.00 95.00 103 VAL A N 1
ATOM 854 C CA . VAL A 1 103 ? -11.377 3.674 8.775 1.00 95.00 103 VAL A CA 1
ATOM 855 C C . VAL A 1 103 ? -12.519 3.458 9.771 1.00 95.00 103 VAL A C 1
ATOM 857 O O . VAL A 1 103 ? -12.650 2.376 10.348 1.00 95.00 103 VAL A O 1
ATOM 860 N N . LEU A 1 104 ? -13.375 4.464 9.963 1.00 93.19 104 LEU A N 1
ATOM 861 C CA . LEU A 1 104 ? -14.527 4.359 10.860 1.00 93.19 104 LEU A CA 1
ATOM 862 C C . LEU A 1 104 ? -15.571 3.354 10.349 1.00 93.19 104 LEU A C 1
ATOM 864 O O . LEU A 1 104 ? -16.202 2.667 11.158 1.00 93.19 104 LEU A O 1
ATOM 868 N N . SER A 1 105 ? -15.730 3.226 9.030 1.00 91.44 105 SER A N 1
ATOM 869 C CA . SER A 1 105 ? -16.669 2.285 8.409 1.00 91.44 105 SER A CA 1
ATOM 870 C C . SER A 1 105 ? -16.136 0.853 8.302 1.00 91.44 105 SER A C 1
ATOM 872 O O . SER A 1 105 ? -16.918 -0.090 8.385 1.00 91.44 105 SER A O 1
ATOM 874 N N . ALA A 1 106 ? -14.819 0.678 8.185 1.00 91.00 106 ALA A N 1
ATOM 875 C CA . ALA A 1 106 ? -14.205 -0.623 7.967 1.00 91.00 106 ALA A CA 1
ATOM 876 C C . ALA A 1 106 ? -14.334 -1.561 9.183 1.00 91.00 106 ALA A C 1
ATOM 878 O O . ALA A 1 106 ? -14.342 -1.132 10.350 1.00 91.00 106 ALA A O 1
ATOM 879 N N . ASP A 1 107 ? -14.427 -2.865 8.911 1.00 87.38 107 ASP A N 1
ATOM 880 C CA . ASP A 1 107 ? -14.452 -3.903 9.942 1.00 87.38 107 ASP A CA 1
ATOM 881 C C . ASP A 1 107 ? -13.030 -4.331 10.324 1.00 87.38 107 ASP A C 1
ATOM 883 O O . ASP A 1 107 ? -12.458 -5.279 9.792 1.00 87.38 107 ASP A O 1
ATOM 887 N N . PHE A 1 108 ? -12.450 -3.589 11.267 1.00 91.25 108 PHE A N 1
ATOM 888 C CA . PHE A 1 108 ? -11.136 -3.871 11.849 1.00 91.25 108 PHE A CA 1
ATOM 889 C C . PHE A 1 108 ? -11.246 -4.361 13.295 1.00 91.25 108 PHE A C 1
ATOM 891 O O . PHE A 1 108 ? -10.400 -4.028 14.125 1.00 91.25 108 PHE A O 1
ATOM 898 N N . LYS A 1 109 ? -12.308 -5.109 13.631 1.00 86.69 109 LYS A N 1
ATOM 899 C CA . LYS A 1 109 ? -12.594 -5.534 15.013 1.00 86.69 109 LYS A CA 1
ATOM 900 C C . LYS A 1 109 ? -11.385 -6.179 15.694 1.00 86.69 109 LYS A C 1
ATOM 902 O O . LYS A 1 109 ? -11.052 -5.803 16.814 1.00 86.69 109 LYS A O 1
ATOM 907 N N . ASP A 1 110 ? -10.702 -7.093 15.010 1.00 86.62 110 ASP A N 1
ATOM 908 C CA . ASP A 1 110 ? -9.551 -7.805 15.575 1.00 86.62 110 ASP A CA 1
ATOM 909 C C . ASP A 1 110 ? -8.340 -6.895 15.803 1.00 86.62 110 ASP A C 1
ATOM 911 O O . ASP A 1 110 ? -7.640 -7.058 16.802 1.00 86.62 110 ASP A O 1
ATOM 915 N N . ALA A 1 111 ? -8.128 -5.905 14.933 1.00 89.69 111 ALA A N 1
ATOM 916 C CA . ALA A 1 111 ? -7.049 -4.935 15.084 1.00 89.69 111 ALA A CA 1
ATOM 917 C C . ALA A 1 111 ? -7.339 -3.891 16.176 1.00 89.69 111 ALA A C 1
ATOM 919 O O . ALA A 1 111 ? -6.437 -3.497 16.907 1.00 89.69 111 ALA A O 1
ATOM 920 N N . TRP A 1 112 ? -8.597 -3.491 16.376 1.00 91.62 112 TRP A N 1
ATOM 921 C CA . TRP A 1 112 ? -8.957 -2.599 17.487 1.00 91.62 112 TRP A CA 1
ATOM 922 C C . TRP A 1 112 ? -8.740 -3.233 18.869 1.00 91.62 112 TRP A C 1
ATOM 924 O O . TRP A 1 112 ? -8.546 -2.512 19.848 1.00 91.62 112 TRP A O 1
ATOM 934 N N . ASN A 1 113 ? -8.739 -4.566 18.954 1.00 90.25 113 ASN A N 1
ATOM 935 C CA . ASN A 1 113 ? -8.632 -5.300 20.214 1.00 90.25 113 ASN A CA 1
ATOM 936 C C . ASN A 1 113 ? -7.196 -5.456 20.738 1.00 90.25 113 ASN A C 1
ATOM 938 O O . ASN A 1 113 ? -7.030 -5.947 21.857 1.00 90.25 113 ASN A O 1
ATOM 942 N N . THR A 1 114 ? -6.162 -5.072 19.979 1.00 88.31 114 THR A N 1
ATOM 943 C CA . THR A 1 114 ? -4.769 -5.164 20.447 1.00 88.31 114 THR A CA 1
ATOM 944 C C . THR A 1 114 ? -3.984 -3.867 20.283 1.00 88.31 114 THR A C 1
ATOM 946 O O . THR A 1 114 ? -4.240 -3.108 19.348 1.00 88.31 114 THR A O 1
ATOM 949 N N . PRO A 1 115 ? -2.988 -3.605 21.155 1.00 88.69 115 PRO A N 1
ATOM 950 C CA . PRO A 1 115 ? -2.118 -2.439 21.020 1.00 88.69 115 PRO A CA 1
ATOM 951 C C . PRO A 1 115 ? -1.388 -2.371 19.674 1.00 88.69 115 PRO A C 1
ATOM 953 O O . PRO A 1 115 ? -1.246 -1.282 19.120 1.00 88.69 115 PRO A O 1
ATOM 956 N N . GLU A 1 116 ? -0.942 -3.514 19.145 1.00 87.00 116 GLU A N 1
ATOM 957 C CA . GLU A 1 116 ? -0.251 -3.600 17.853 1.00 87.00 116 GLU A CA 1
ATOM 958 C C . GLU A 1 116 ? -1.209 -3.325 16.690 1.00 87.00 116 GLU A C 1
ATOM 960 O O . GLU A 1 116 ? -0.843 -2.685 15.706 1.00 87.00 116 GLU A O 1
ATOM 965 N N . GLY A 1 117 ? -2.456 -3.786 16.801 1.00 89.25 117 GLY A N 1
ATOM 966 C CA . GLY A 1 117 ? -3.479 -3.549 15.794 1.00 89.25 117 GLY A CA 1
ATOM 967 C C . GLY A 1 117 ? -3.896 -2.083 15.737 1.00 89.25 117 GLY A C 1
ATOM 968 O O . GLY A 1 117 ? -3.920 -1.498 14.655 1.00 89.25 117 GLY A O 1
ATOM 969 N N . GLN A 1 118 ? -4.109 -1.459 16.895 1.00 91.94 118 GLN A N 1
ATOM 970 C CA . GLN A 1 118 ? -4.379 -0.023 17.024 1.00 91.94 118 GLN A CA 1
ATOM 971 C C . GLN A 1 118 ? -3.269 0.823 16.385 1.00 91.94 118 GLN A C 1
ATOM 973 O O . GLN A 1 118 ? -3.550 1.751 15.628 1.00 91.94 118 GLN A O 1
ATOM 978 N N . GLU A 1 119 ? -2.008 0.474 16.645 1.00 90.81 119 GLU A N 1
ATOM 979 C CA . GLU A 1 119 ? -0.850 1.123 16.026 1.00 90.81 119 GLU A CA 1
ATOM 980 C C . GLU A 1 119 ? -0.832 0.938 14.507 1.00 90.81 119 GLU A C 1
ATOM 982 O O . GLU A 1 119 ? -0.681 1.914 13.775 1.00 90.81 119 GLU A O 1
ATOM 987 N N . SER A 1 120 ? -1.088 -0.280 14.024 1.00 91.69 120 SER A N 1
ATOM 988 C CA . SER A 1 120 ? -1.117 -0.563 12.587 1.00 91.69 120 SER A CA 1
ATOM 989 C C . SER A 1 120 ? -2.221 0.199 11.840 1.00 91.69 120 SER A C 1
ATOM 991 O O . SER A 1 120 ? -2.017 0.599 10.697 1.00 91.69 120 SER A O 1
ATOM 993 N N . ILE A 1 121 ? -3.366 0.478 12.481 1.00 94.06 121 ILE A N 1
ATOM 994 C CA . ILE A 1 121 ? -4.437 1.305 11.898 1.00 94.06 121 ILE A CA 1
ATOM 995 C C . ILE A 1 121 ? -3.956 2.745 11.708 1.00 94.06 121 ILE A C 1
ATOM 997 O O . ILE A 1 121 ? -4.151 3.324 10.638 1.00 94.06 121 ILE A O 1
ATOM 1001 N N . VAL A 1 122 ? -3.309 3.319 12.727 1.00 92.62 122 VAL A N 1
ATOM 1002 C CA . VAL A 1 122 ? -2.747 4.675 12.652 1.00 92.62 122 VAL A CA 1
ATOM 1003 C C . VAL A 1 122 ? -1.634 4.744 11.610 1.00 92.62 122 VAL A C 1
ATOM 1005 O O . VAL A 1 122 ? -1.611 5.673 10.805 1.00 92.62 122 VAL A O 1
ATOM 1008 N N . GLU A 1 123 ? -0.737 3.758 11.578 1.00 90.44 123 GLU A N 1
ATOM 1009 C CA . GLU A 1 123 ? 0.346 3.684 10.596 1.00 90.44 123 GLU A CA 1
ATOM 1010 C C . GLU A 1 123 ? -0.193 3.567 9.165 1.00 90.44 123 GLU A C 1
ATOM 1012 O O . GLU A 1 123 ? 0.261 4.291 8.278 1.00 90.44 123 GLU A O 1
ATOM 1017 N N . ALA A 1 124 ? -1.189 2.709 8.933 1.00 91.62 124 ALA A N 1
ATOM 1018 C CA . ALA A 1 124 ? -1.812 2.532 7.626 1.00 91.62 124 ALA A CA 1
ATOM 1019 C C . ALA A 1 124 ? -2.535 3.809 7.165 1.00 91.62 124 ALA A C 1
ATOM 1021 O O . ALA A 1 124 ? -2.348 4.249 6.029 1.00 91.62 124 ALA A O 1
ATOM 1022 N N . PHE A 1 125 ? -3.289 4.454 8.061 1.00 92.88 125 PHE A N 1
ATOM 1023 C CA . PHE A 1 125 ? -3.934 5.739 7.794 1.00 92.88 125 PHE A CA 1
ATOM 1024 C C . PHE A 1 125 ? -2.908 6.829 7.455 1.00 92.88 125 PHE A C 1
ATOM 1026 O O . PHE A 1 125 ? -3.046 7.525 6.450 1.00 92.88 125 PHE A O 1
ATOM 1033 N N . ASN A 1 126 ? -1.845 6.958 8.251 1.00 88.62 126 ASN A N 1
ATOM 1034 C CA . ASN A 1 126 ? -0.789 7.939 8.009 1.00 88.62 126 ASN A CA 1
ATOM 1035 C C . ASN A 1 126 ? -0.019 7.648 6.715 1.00 88.62 126 ASN A C 1
ATOM 1037 O O . ASN A 1 126 ? 0.286 8.582 5.982 1.00 88.62 126 ASN A O 1
ATOM 1041 N N . SER A 1 127 ? 0.224 6.377 6.390 1.00 86.69 127 SER A N 1
ATOM 1042 C CA . SER A 1 127 ? 0.894 5.969 5.149 1.00 86.69 127 SER A CA 1
ATOM 1043 C C . SER A 1 127 ? 0.088 6.341 3.904 1.00 86.69 127 SER A C 1
ATOM 1045 O O . SER A 1 127 ? 0.662 6.830 2.933 1.00 86.69 127 SER A O 1
ATOM 1047 N N . ALA A 1 128 ? -1.235 6.143 3.923 1.00 90.06 128 ALA A N 1
ATOM 1048 C CA . ALA A 1 128 ? -2.106 6.566 2.825 1.00 90.06 128 ALA A CA 1
ATOM 1049 C C . ALA A 1 128 ? -2.070 8.091 2.652 1.00 90.06 128 ALA A C 1
ATOM 1051 O O . ALA A 1 128 ? -1.881 8.612 1.554 1.00 90.06 128 ALA A O 1
ATOM 1052 N N . ASN A 1 129 ? -2.166 8.807 3.767 1.00 87.25 129 ASN A N 1
ATOM 1053 C CA . ASN A 1 129 ? -2.144 10.259 3.803 1.00 87.25 129 ASN A CA 1
ATOM 1054 C C . ASN A 1 129 ? -0.786 10.868 3.386 1.00 87.25 129 ASN A C 1
ATOM 1056 O O . ASN A 1 129 ? -0.773 11.910 2.735 1.00 87.25 129 ASN A O 1
ATOM 1060 N N . GLU A 1 130 ? 0.346 10.223 3.697 1.00 81.50 130 GLU A N 1
ATOM 1061 C CA . GLU A 1 130 ? 1.702 10.665 3.314 1.00 81.50 130 GLU A CA 1
ATOM 1062 C C . GLU A 1 130 ? 1.873 10.769 1.790 1.00 81.50 130 GLU A C 1
ATOM 1064 O O . GLU A 1 130 ? 2.594 11.638 1.297 1.00 81.50 130 GLU A O 1
ATOM 1069 N N . ILE A 1 131 ? 1.199 9.898 1.039 1.00 81.56 131 ILE A N 1
ATOM 1070 C CA . ILE A 1 131 ? 1.237 9.888 -0.430 1.00 81.56 131 ILE A CA 1
ATOM 1071 C C . ILE A 1 131 ? -0.020 10.502 -1.059 1.00 81.56 131 ILE A C 1
ATOM 1073 O O . ILE A 1 131 ? -0.234 10.369 -2.261 1.00 81.56 131 ILE A O 1
ATOM 1077 N N . CYS A 1 132 ? -0.854 11.160 -0.250 1.00 85.06 132 CYS A N 1
ATOM 1078 C CA . CYS A 1 132 ? -2.139 11.722 -0.657 1.00 85.06 132 CYS A CA 1
ATOM 1079 C C . CYS A 1 132 ? -3.072 10.709 -1.357 1.00 85.06 132 CYS A C 1
ATOM 1081 O O . CYS A 1 132 ? -3.790 11.063 -2.293 1.00 85.06 132 CYS A O 1
ATOM 1083 N N . ALA A 1 133 ? -3.063 9.452 -0.906 1.00 89.56 133 ALA A N 1
ATOM 1084 C CA . ALA A 1 133 ? -3.961 8.417 -1.400 1.00 89.56 133 ALA A CA 1
ATOM 1085 C C . ALA A 1 133 ? -5.335 8.505 -0.723 1.00 89.56 133 ALA A C 1
ATOM 1087 O O . ALA A 1 133 ? -5.448 8.478 0.507 1.00 89.56 133 ALA A O 1
ATOM 1088 N N . THR A 1 134 ? -6.386 8.541 -1.540 1.00 92.62 134 THR A N 1
ATOM 1089 C CA . THR A 1 134 ? -7.770 8.382 -1.079 1.00 92.62 134 THR A CA 1
ATOM 1090 C C . THR A 1 134 ? -8.076 6.896 -0.891 1.00 92.62 134 THR A C 1
ATOM 1092 O O . THR A 1 134 ? -8.096 6.137 -1.862 1.00 92.62 134 THR A O 1
ATOM 1095 N N . LEU A 1 135 ? -8.314 6.473 0.349 1.00 93.19 135 LEU A N 1
ATOM 1096 C CA . LEU A 1 135 ? -8.667 5.095 0.698 1.00 93.19 135 LEU A CA 1
ATOM 1097 C C . LEU A 1 135 ? -9.983 4.672 0.023 1.00 93.19 135 LEU A C 1
ATOM 1099 O O . LEU A 1 135 ? -10.922 5.467 -0.062 1.00 93.19 135 LEU A O 1
ATOM 1103 N N . GLY A 1 136 ? -10.051 3.431 -0.466 1.00 89.12 136 GLY A N 1
ATOM 1104 C CA . GLY A 1 136 ? -11.173 2.919 -1.263 1.00 89.12 136 GLY A CA 1
ATOM 1105 C C . GLY A 1 136 ? -11.140 3.313 -2.742 1.00 89.12 136 GLY A C 1
ATOM 1106 O O . GLY A 1 136 ? -12.012 2.899 -3.502 1.00 89.12 136 GLY A O 1
ATOM 1107 N N . GLN A 1 137 ? -10.173 4.137 -3.161 1.00 90.50 137 GLN A N 1
ATOM 1108 C CA . GLN A 1 137 ? -10.008 4.565 -4.558 1.00 90.50 137 GLN A CA 1
ATOM 1109 C C . GLN A 1 137 ? -8.587 4.341 -5.070 1.00 90.50 137 GLN A C 1
ATOM 1111 O O . GLN A 1 137 ? -8.394 3.890 -6.191 1.00 90.50 137 GLN A O 1
ATOM 1116 N N . MET A 1 138 ? -7.594 4.688 -4.253 1.00 90.81 138 MET A N 1
ATOM 1117 C CA . MET A 1 138 ? -6.172 4.615 -4.586 1.00 90.81 138 MET A CA 1
ATOM 1118 C C . MET A 1 138 ? -5.448 3.549 -3.748 1.00 90.81 138 MET A C 1
ATOM 1120 O O . MET A 1 138 ? -4.225 3.578 -3.598 1.00 90.81 138 MET A O 1
ATOM 1124 N N . GLY A 1 139 ? -6.203 2.618 -3.177 1.00 89.62 139 GLY A N 1
ATOM 1125 C CA . GLY A 1 139 ? -5.727 1.568 -2.294 1.00 89.62 139 GLY A CA 1
ATOM 1126 C C . GLY A 1 139 ? -6.583 1.440 -1.044 1.00 89.62 139 GLY A C 1
ATOM 1127 O O . GLY A 1 139 ? -7.360 2.332 -0.694 1.00 89.62 139 GLY A O 1
ATOM 1128 N N . ASP A 1 140 ? -6.384 0.334 -0.344 1.00 90.88 140 ASP A N 1
ATOM 1129 C CA . ASP A 1 140 ? -7.199 -0.063 0.796 1.00 90.88 140 ASP A CA 1
ATOM 1130 C C . ASP A 1 140 ? -6.338 -0.388 2.009 1.00 90.88 140 ASP A C 1
ATOM 1132 O O . ASP A 1 140 ? -5.173 -0.779 1.904 1.00 90.88 140 ASP A O 1
ATOM 1136 N N . ILE A 1 141 ? -6.934 -0.249 3.191 1.00 91.69 141 ILE A N 1
ATOM 1137 C CA . ILE A 1 141 ? -6.376 -0.823 4.414 1.00 91.69 141 ILE A CA 1
ATOM 1138 C C . ILE A 1 141 ? -6.952 -2.227 4.567 1.00 91.69 141 ILE A C 1
ATOM 1140 O O . ILE A 1 141 ? -8.165 -2.389 4.713 1.00 91.69 141 ILE A O 1
ATOM 1144 N N . VAL A 1 142 ? -6.071 -3.225 4.538 1.00 88.12 142 VAL A N 1
ATOM 1145 C CA . VAL A 1 142 ? -6.427 -4.645 4.536 1.00 88.12 142 VAL A CA 1
ATOM 1146 C C . VAL A 1 142 ? -6.056 -5.275 5.881 1.00 88.12 142 VAL A C 1
ATOM 1148 O O . VAL A 1 142 ? -4.926 -5.087 6.345 1.00 88.12 142 VAL A O 1
ATOM 1151 N N . PRO A 1 143 ? -6.970 -6.021 6.530 1.00 84.56 143 PRO A N 1
ATOM 1152 C CA . PRO A 1 143 ? -6.665 -6.728 7.762 1.00 84.56 143 PRO A CA 1
ATOM 1153 C C . PRO A 1 143 ? -5.818 -7.977 7.512 1.00 84.56 143 PRO A C 1
ATOM 1155 O O . PRO A 1 143 ? -6.090 -8.793 6.635 1.00 84.56 143 PRO A O 1
ATOM 1158 N N . PHE A 1 144 ? -4.818 -8.152 8.366 1.00 80.19 144 PHE A N 1
ATOM 1159 C CA . PHE A 1 144 ? -3.956 -9.317 8.450 1.00 80.19 144 PHE A CA 1
ATOM 1160 C C . PHE A 1 144 ? -3.885 -9.757 9.912 1.00 80.19 144 PHE A C 1
ATOM 1162 O O . PHE A 1 144 ? -3.143 -9.185 10.715 1.00 80.19 144 PHE A O 1
ATOM 1169 N N . GLY A 1 145 ? -4.704 -10.745 10.280 1.00 79.88 145 GLY A N 1
ATOM 1170 C CA . GLY A 1 145 ? -4.834 -11.197 11.665 1.00 79.88 145 GLY A CA 1
ATOM 1171 C C . GLY A 1 145 ? -5.281 -10.066 12.595 1.00 79.88 145 GLY A C 1
ATOM 1172 O O . GLY A 1 145 ? -6.357 -9.507 12.424 1.00 79.88 145 GLY A O 1
ATOM 1173 N N . LYS A 1 146 ? -4.442 -9.725 13.578 1.00 85.50 146 LYS A N 1
ATOM 1174 C CA . LYS A 1 146 ? -4.713 -8.658 14.561 1.00 85.50 146 LYS A CA 1
ATOM 1175 C C . LYS A 1 146 ? -4.134 -7.299 14.155 1.00 85.50 146 LYS A C 1
ATOM 1177 O O . LYS A 1 146 ? -4.046 -6.400 14.975 1.00 85.50 146 LYS A O 1
ATOM 1182 N N . THR A 1 147 ? -3.673 -7.161 12.919 1.00 87.56 147 THR A N 1
ATOM 1183 C CA . THR A 1 147 ? -3.046 -5.942 12.389 1.00 87.56 147 THR A CA 1
ATOM 1184 C C . THR A 1 147 ? -3.666 -5.583 11.049 1.00 87.56 147 THR A C 1
ATOM 1186 O O . THR A 1 147 ? -4.330 -6.418 10.443 1.00 87.56 147 THR A O 1
ATOM 1189 N N . VAL A 1 148 ? -3.436 -4.372 10.561 1.00 88.94 148 VAL A N 1
ATOM 1190 C CA . VAL A 1 148 ? -3.824 -3.951 9.212 1.00 88.94 148 VAL A CA 1
ATOM 1191 C C . VAL A 1 148 ? -2.619 -3.383 8.459 1.00 88.94 148 VAL A C 1
ATOM 1193 O O . VAL A 1 148 ? -1.657 -2.933 9.075 1.00 88.94 148 VAL A O 1
ATOM 1196 N N . GLU A 1 149 ? -2.652 -3.393 7.128 1.00 88.44 149 GLU A N 1
ATOM 1197 C CA . GLU A 1 149 ? -1.648 -2.720 6.292 1.00 88.44 149 GLU A CA 1
ATOM 1198 C C . GLU A 1 149 ? -2.347 -1.918 5.190 1.00 88.44 149 GLU A C 1
ATOM 1200 O O . GLU A 1 149 ? -3.321 -2.382 4.598 1.00 88.44 149 GLU A O 1
ATOM 1205 N N . PHE A 1 150 ? -1.838 -0.719 4.901 1.00 89.31 150 PHE A N 1
ATOM 1206 C CA . PHE A 1 150 ? -2.229 0.021 3.706 1.00 89.31 150 PHE A CA 1
ATOM 1207 C C . PHE A 1 150 ? -1.560 -0.581 2.465 1.00 89.31 150 PHE A C 1
ATOM 1209 O O . PHE A 1 150 ? -0.329 -0.624 2.356 1.00 89.31 150 PHE A O 1
ATOM 1216 N N . ILE A 1 151 ? -2.385 -1.014 1.516 1.00 84.62 151 ILE A N 1
ATOM 1217 C CA . ILE A 1 151 ? -1.978 -1.571 0.233 1.00 84.62 151 ILE A CA 1
ATOM 1218 C C . ILE A 1 151 ? -2.308 -0.537 -0.855 1.00 84.62 151 ILE A C 1
ATOM 1220 O O . ILE A 1 151 ? -3.465 -0.445 -1.265 1.00 84.62 151 ILE A O 1
ATOM 1224 N N . PRO A 1 152 ? -1.325 0.262 -1.317 1.00 86.56 152 PRO A N 1
ATOM 1225 C CA . PRO A 1 152 ? -1.561 1.266 -2.349 1.00 86.56 152 PRO A CA 1
ATOM 1226 C C . PRO A 1 152 ? -1.833 0.613 -3.703 1.00 86.56 152 PRO A C 1
ATOM 1228 O O . PRO A 1 152 ? -1.162 -0.351 -4.083 1.00 86.56 152 PRO A O 1
ATOM 1231 N N . ASP A 1 153 ? -2.746 1.205 -4.464 1.00 86.75 153 ASP A N 1
ATOM 1232 C CA . ASP A 1 153 ? -2.944 0.878 -5.873 1.00 86.75 153 ASP A CA 1
ATOM 1233 C C . ASP A 1 153 ? -1.969 1.644 -6.764 1.00 86.75 153 ASP A C 1
ATOM 1235 O O . ASP A 1 153 ? -1.348 2.632 -6.363 1.00 86.75 153 ASP A O 1
ATOM 1239 N N . PHE A 1 154 ? -1.861 1.219 -8.025 1.00 84.56 154 PHE A N 1
ATOM 1240 C CA . PHE A 1 154 ? -1.066 1.940 -9.021 1.00 84.56 154 PHE A CA 1
ATOM 1241 C C . PHE A 1 154 ? -1.475 3.417 -9.132 1.00 84.56 154 PHE A C 1
ATOM 1243 O O . PHE A 1 154 ? -0.617 4.278 -9.310 1.00 84.56 154 PHE A O 1
ATOM 1250 N N . GLN A 1 155 ? -2.763 3.725 -8.950 1.00 87.38 155 GLN A N 1
ATOM 1251 C CA . GLN A 1 155 ? -3.269 5.097 -8.977 1.00 87.38 155 GLN A CA 1
ATOM 1252 C C . GLN A 1 155 ? -2.650 5.984 -7.889 1.00 87.38 155 GLN A C 1
ATOM 1254 O O . GLN A 1 155 ? -2.324 7.131 -8.185 1.00 87.38 155 GLN A O 1
ATOM 1259 N N . ALA A 1 156 ? -2.416 5.459 -6.678 1.00 87.94 156 ALA A N 1
ATOM 1260 C CA . ALA A 1 156 ? -1.721 6.209 -5.630 1.00 87.94 156 ALA A CA 1
ATOM 1261 C C . ALA A 1 156 ? -0.290 6.550 -6.047 1.00 87.94 156 ALA A C 1
ATOM 1263 O O . ALA A 1 156 ? 0.146 7.687 -5.883 1.00 87.94 156 ALA A O 1
ATOM 1264 N N . PHE A 1 157 ? 0.436 5.581 -6.618 1.00 86.94 157 PHE A N 1
ATOM 1265 C CA . PHE A 1 157 ? 1.789 5.829 -7.114 1.00 86.94 157 PHE A CA 1
ATOM 1266 C C . PHE A 1 157 ? 1.786 6.854 -8.240 1.00 86.94 157 PHE A C 1
ATOM 1268 O O . PHE A 1 157 ? 2.589 7.779 -8.201 1.00 86.94 157 PHE A O 1
ATOM 1275 N N . ASN A 1 158 ? 0.884 6.713 -9.214 1.00 88.94 158 ASN A N 1
ATOM 1276 C CA . ASN A 1 158 ? 0.799 7.628 -10.344 1.00 88.94 158 ASN A CA 1
ATOM 1277 C C . ASN A 1 158 ? 0.540 9.053 -9.850 1.00 88.94 158 ASN A C 1
ATOM 1279 O O . ASN A 1 158 ? 1.364 9.931 -10.076 1.00 88.94 158 ASN A O 1
ATOM 1283 N N . PHE A 1 159 ? -0.509 9.247 -9.047 1.00 87.25 159 PHE A N 1
ATOM 1284 C CA . PHE A 1 159 ? -0.841 10.545 -8.464 1.00 87.25 159 PHE A CA 1
ATOM 1285 C C . PHE A 1 159 ? 0.340 11.163 -7.697 1.00 87.25 159 PHE A C 1
ATOM 1287 O O . PHE A 1 159 ? 0.774 12.277 -7.994 1.00 87.25 159 PHE A O 1
ATOM 1294 N N . ALA A 1 160 ? 0.931 10.413 -6.763 1.00 85.88 160 ALA A N 1
ATOM 1295 C CA . ALA A 1 160 ? 2.010 10.905 -5.908 1.00 85.88 160 ALA A CA 1
ATOM 1296 C C . ALA A 1 160 ? 3.312 11.236 -6.659 1.00 85.88 160 ALA A C 1
ATOM 1298 O O . ALA A 1 160 ? 4.187 11.915 -6.113 1.00 85.88 160 ALA A O 1
ATOM 1299 N N . LEU A 1 161 ? 3.480 10.759 -7.892 1.00 89.38 161 LEU A N 1
ATOM 1300 C CA . LEU A 1 161 ? 4.734 10.845 -8.641 1.00 89.38 161 LEU A CA 1
ATOM 1301 C C . LEU A 1 161 ? 4.648 11.682 -9.914 1.00 89.38 161 LEU A C 1
ATOM 1303 O O . LEU A 1 161 ? 5.705 12.100 -10.392 1.00 89.38 161 LEU A O 1
ATOM 1307 N N . THR A 1 162 ? 3.443 11.926 -10.437 1.00 90.25 162 THR A N 1
ATOM 1308 C CA . THR A 1 162 ? 3.238 12.639 -11.708 1.00 90.25 162 THR A CA 1
ATOM 1309 C C . THR A 1 162 ? 2.466 13.944 -11.585 1.00 90.25 162 THR A C 1
ATOM 1311 O O . THR A 1 162 ? 2.573 14.783 -12.472 1.00 90.25 162 THR A O 1
ATOM 1314 N N . GLU A 1 163 ? 1.727 14.160 -10.496 1.00 86.12 163 GLU A N 1
ATOM 1315 C CA . GLU A 1 163 ? 0.885 15.354 -10.344 1.00 86.12 163 GLU A CA 1
ATOM 1316 C C . GLU A 1 163 ? 1.588 16.471 -9.583 1.00 86.12 163 GLU A C 1
ATOM 1318 O O . GLU A 1 163 ? 2.204 16.194 -8.560 1.00 86.12 163 GLU A O 1
ATOM 1323 N N . GLY A 1 164 ? 1.436 17.727 -10.017 1.00 79.25 164 GLY A N 1
ATOM 1324 C CA . GLY A 1 164 ? 1.936 18.940 -9.349 1.00 79.25 164 GLY A CA 1
ATOM 1325 C C . GLY A 1 164 ? 3.325 19.416 -9.805 1.00 79.25 164 GLY A C 1
ATOM 1326 O O . GLY A 1 164 ? 4.103 18.664 -10.385 1.00 79.25 164 GLY A O 1
ATOM 1327 N N . ASP A 1 165 ? 3.663 20.672 -9.495 1.00 76.88 165 ASP A N 1
ATOM 1328 C CA . ASP A 1 165 ? 4.796 21.405 -10.102 1.00 76.88 165 ASP A CA 1
ATOM 1329 C C . ASP A 1 165 ? 6.186 20.785 -9.877 1.00 76.88 165 ASP A C 1
ATOM 1331 O O . ASP A 1 165 ? 7.117 21.028 -10.642 1.00 76.88 165 ASP A O 1
ATOM 1335 N N . ASN A 1 166 ? 6.350 19.984 -8.821 1.00 80.25 166 ASN A N 1
ATOM 1336 C CA . ASN A 1 166 ? 7.610 19.317 -8.482 1.00 80.25 166 ASN A CA 1
ATOM 1337 C C . ASN A 1 166 ? 7.558 17.790 -8.657 1.00 80.25 166 ASN A C 1
ATOM 1339 O O . ASN A 1 166 ? 8.316 17.071 -7.995 1.00 80.25 166 ASN A O 1
ATOM 1343 N N . ALA A 1 167 ? 6.642 17.292 -9.491 1.00 88.19 167 ALA A N 1
ATOM 1344 C CA . ALA A 1 167 ? 6.526 15.872 -9.787 1.00 88.19 167 ALA A CA 1
ATOM 1345 C C . ALA A 1 167 ? 7.861 15.313 -10.315 1.00 88.19 167 ALA A C 1
ATOM 1347 O O . ALA A 1 167 ? 8.420 15.873 -11.261 1.00 88.19 167 ALA A O 1
ATOM 1348 N N . PRO A 1 168 ? 8.403 14.225 -9.734 1.00 90.25 168 PRO A N 1
ATOM 1349 C CA . PRO A 1 168 ? 9.663 13.638 -10.189 1.00 90.25 168 PRO A CA 1
ATOM 1350 C C . PRO A 1 168 ? 9.561 13.000 -11.577 1.00 90.25 168 PRO A C 1
ATOM 1352 O O . PRO A 1 168 ? 10.580 12.886 -12.260 1.00 90.25 168 PRO A O 1
ATOM 1355 N N . PHE A 1 169 ? 8.360 12.587 -11.989 1.00 93.44 169 PHE A N 1
ATOM 1356 C CA . PHE A 1 169 ? 8.144 11.904 -13.255 1.00 93.44 169 PHE A CA 1
ATOM 1357 C C . PHE A 1 169 ? 7.004 12.532 -14.061 1.00 93.44 169 PHE A C 1
ATOM 1359 O O . PHE A 1 169 ? 5.996 12.932 -13.498 1.00 93.44 169 PHE A O 1
ATOM 1366 N N . LYS A 1 170 ? 7.118 12.544 -15.394 1.00 93.50 170 LYS A N 1
ATOM 1367 C CA . LYS A 1 170 ? 6.014 12.906 -16.307 1.00 93.50 170 LYS A CA 1
ATOM 1368 C C . LYS A 1 170 ? 5.000 11.779 -16.439 1.00 93.50 170 LYS A C 1
ATOM 1370 O O . LYS A 1 170 ? 3.821 12.012 -16.671 1.00 93.50 170 LYS A O 1
ATOM 1375 N N . ARG A 1 171 ? 5.487 10.541 -16.356 1.00 93.62 171 ARG A N 1
ATOM 1376 C CA . ARG A 1 171 ? 4.674 9.325 -16.336 1.00 93.62 171 ARG A CA 1
ATOM 1377 C C . ARG A 1 171 ? 5.425 8.215 -15.618 1.00 93.62 171 ARG A C 1
ATOM 1379 O O . ARG A 1 171 ? 6.658 8.230 -15.560 1.00 93.62 171 ARG A O 1
ATOM 1386 N N . ILE A 1 172 ? 4.679 7.220 -15.161 1.00 94.94 172 ILE A N 1
ATOM 1387 C CA . ILE A 1 172 ? 5.208 5.959 -14.647 1.00 94.94 172 ILE A CA 1
ATOM 1388 C C . ILE A 1 172 ? 4.515 4.779 -15.336 1.00 94.94 172 ILE A C 1
ATOM 1390 O O . ILE A 1 172 ? 3.421 4.926 -15.876 1.00 94.94 172 ILE A O 1
ATOM 1394 N N . ALA A 1 173 ? 5.146 3.608 -15.329 1.00 95.06 173 ALA A N 1
ATOM 1395 C CA . ALA A 1 173 ? 4.556 2.367 -15.825 1.00 95.06 173 ALA A CA 1
ATOM 1396 C C . ALA A 1 173 ? 5.024 1.174 -14.986 1.00 95.06 173 ALA A C 1
ATOM 1398 O O . ALA A 1 173 ? 6.158 1.154 -14.499 1.00 95.06 173 ALA A O 1
ATOM 1399 N N . VAL A 1 174 ? 4.141 0.187 -14.829 1.00 95.06 174 VAL A N 1
ATOM 1400 C CA . VAL A 1 174 ? 4.442 -1.107 -14.213 1.00 95.06 174 VAL A CA 1
ATOM 1401 C C . VAL A 1 174 ? 3.875 -2.195 -15.117 1.00 95.06 174 VAL A C 1
ATOM 1403 O O . VAL A 1 174 ? 2.662 -2.295 -15.274 1.00 95.06 174 VAL A O 1
ATOM 1406 N N . ASP A 1 175 ? 4.753 -2.985 -15.723 1.00 95.38 175 ASP A N 1
ATOM 1407 C CA . ASP A 1 175 ? 4.403 -3.999 -16.714 1.00 95.38 175 ASP A CA 1
ATOM 1408 C C . ASP A 1 175 ? 4.739 -5.395 -16.189 1.00 95.38 175 ASP A C 1
ATOM 1410 O O . ASP A 1 175 ? 5.819 -5.625 -15.644 1.00 95.38 175 ASP A O 1
ATOM 1414 N N . VAL A 1 176 ? 3.825 -6.347 -16.377 1.00 95.31 176 VAL A N 1
ATOM 1415 C CA . VAL A 1 176 ? 4.004 -7.740 -15.945 1.00 95.31 176 VAL A CA 1
ATOM 1416 C C . VAL A 1 176 ? 4.489 -8.590 -17.117 1.00 95.31 176 VAL A C 1
ATOM 1418 O O . VAL A 1 176 ? 3.831 -8.645 -18.162 1.00 95.31 176 VAL A O 1
ATOM 1421 N N . LEU A 1 177 ? 5.621 -9.267 -16.920 1.00 95.75 177 LEU A N 1
ATOM 1422 C CA . LEU A 1 177 ? 6.239 -10.176 -17.883 1.00 95.75 177 LEU A CA 1
ATOM 1423 C C . LEU A 1 177 ? 5.770 -11.605 -17.662 1.00 95.75 177 LEU A C 1
ATOM 1425 O O . LEU A 1 177 ? 5.765 -12.081 -16.525 1.00 95.75 177 LEU A O 1
ATOM 1429 N N . HIS A 1 178 ? 5.458 -12.292 -18.755 1.00 96.12 178 HIS A N 1
ATOM 1430 C CA . HIS A 1 178 ? 5.126 -13.711 -18.749 1.00 96.12 178 HIS A CA 1
ATOM 1431 C C . HIS A 1 178 ? 6.104 -14.515 -19.613 1.00 96.12 178 HIS A C 1
ATOM 1433 O O . HIS A 1 178 ? 6.760 -13.955 -20.491 1.00 96.12 178 HIS A O 1
ATOM 1439 N N . GLU A 1 179 ? 6.199 -15.822 -19.360 1.00 95.94 179 GLU A N 1
ATOM 1440 C CA . GLU A 1 179 ? 7.156 -16.747 -19.997 1.00 95.94 179 GLU A CA 1
ATOM 1441 C C . GLU A 1 179 ? 7.210 -16.637 -21.524 1.00 95.94 179 GLU A C 1
ATOM 1443 O O . GLU A 1 179 ? 8.290 -16.676 -22.111 1.00 95.94 179 GLU A O 1
ATOM 1448 N N . ASN A 1 180 ? 6.051 -16.483 -22.168 1.00 96.69 180 ASN A N 1
ATOM 1449 C CA . ASN A 1 180 ? 5.942 -16.506 -23.626 1.00 96.69 180 ASN A CA 1
ATOM 1450 C C . ASN A 1 180 ? 5.939 -15.106 -24.261 1.00 96.69 180 ASN A C 1
ATOM 1452 O O . ASN A 1 180 ? 5.736 -14.990 -25.474 1.00 96.69 180 ASN A O 1
ATOM 1456 N N . ASP A 1 181 ? 6.129 -14.042 -23.476 1.00 96.56 181 ASP A N 1
ATOM 1457 C CA . ASP A 1 181 ? 6.251 -12.689 -24.012 1.00 96.56 181 ASP A CA 1
ATOM 1458 C C . ASP A 1 181 ? 7.617 -12.502 -24.690 1.00 96.56 181 ASP A C 1
ATOM 1460 O O . ASP A 1 181 ? 8.665 -12.829 -24.138 1.00 96.56 181 ASP A O 1
ATOM 1464 N N . GLN A 1 182 ? 7.620 -11.915 -25.885 1.00 96.19 182 GLN A N 1
ATOM 1465 C CA . GLN A 1 182 ? 8.839 -11.471 -26.556 1.00 96.19 182 GLN A CA 1
ATOM 1466 C C . GLN A 1 182 ? 9.015 -9.982 -26.304 1.00 96.19 182 GLN A C 1
ATOM 1468 O O . GLN A 1 182 ? 8.154 -9.170 -26.661 1.00 96.19 182 GLN A O 1
ATOM 1473 N N . TYR A 1 183 ? 10.141 -9.614 -25.714 1.00 96.00 183 TYR A N 1
ATOM 1474 C CA . TYR A 1 183 ? 10.430 -8.242 -25.337 1.00 96.00 183 TYR A CA 1
ATOM 1475 C C . TYR A 1 183 ? 11.896 -7.901 -25.576 1.00 96.00 183 TYR A C 1
ATOM 1477 O O . TYR A 1 183 ? 12.758 -8.775 -25.644 1.00 96.00 183 TYR A O 1
ATOM 1485 N N . ASP A 1 184 ? 12.153 -6.607 -25.695 1.00 96.12 184 ASP A N 1
ATOM 1486 C CA . ASP A 1 184 ? 13.489 -6.037 -25.644 1.00 96.12 184 ASP A CA 1
ATOM 1487 C C . ASP A 1 184 ? 13.633 -5.266 -24.331 1.00 96.12 184 ASP A C 1
A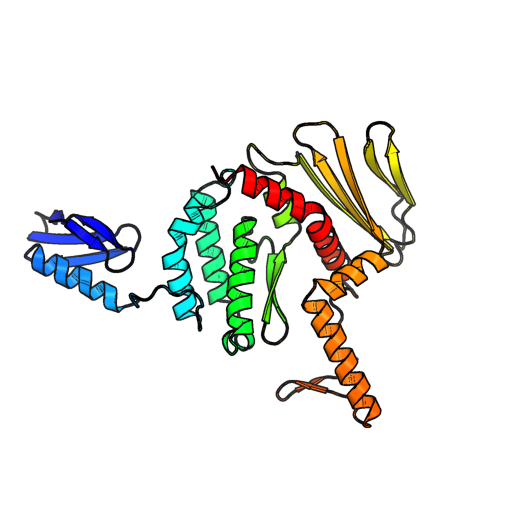TOM 1489 O O . ASP A 1 184 ? 12.722 -4.538 -23.925 1.00 96.12 184 ASP A O 1
ATOM 1493 N N . LEU A 1 185 ? 14.749 -5.485 -23.644 1.00 95.50 185 LEU A N 1
ATOM 1494 C CA . LEU A 1 185 ? 15.070 -4.871 -22.366 1.00 95.50 185 LEU A CA 1
ATOM 1495 C C . LEU A 1 185 ? 16.569 -4.596 -22.320 1.00 95.50 185 LEU A C 1
ATOM 1497 O O . LEU A 1 185 ? 17.376 -5.520 -22.220 1.00 95.50 185 LEU A O 1
ATOM 1501 N N . HIS A 1 186 ? 16.935 -3.323 -22.336 1.00 94.38 186 HIS A N 1
ATOM 1502 C CA . HIS A 1 186 ? 18.324 -2.901 -22.227 1.00 94.38 186 HIS A CA 1
ATOM 1503 C C . HIS A 1 186 ? 18.416 -1.466 -21.710 1.00 94.38 186 HIS A C 1
ATOM 1505 O O . HIS A 1 186 ? 17.420 -0.750 -21.589 1.00 94.38 186 HIS A O 1
ATOM 1511 N N . SER A 1 187 ? 19.639 -1.046 -21.400 1.00 94.00 187 SER A N 1
ATOM 1512 C CA . SER A 1 187 ? 19.957 0.359 -21.192 1.00 94.00 187 SER A CA 1
ATOM 1513 C C . SER A 1 187 ? 20.852 0.851 -22.313 1.00 94.00 187 SER A C 1
ATOM 1515 O O . SER A 1 187 ? 21.770 0.140 -22.726 1.00 94.00 187 SER A O 1
ATOM 1517 N N . ASP A 1 188 ? 20.580 2.049 -22.815 1.00 91.44 188 ASP A N 1
ATOM 1518 C CA . ASP A 1 188 ? 21.461 2.687 -23.787 1.00 91.44 188 ASP A CA 1
ATOM 1519 C C . ASP A 1 188 ? 22.684 3.335 -23.105 1.00 91.44 188 ASP A C 1
ATOM 1521 O O . ASP A 1 188 ? 22.859 3.294 -21.883 1.00 91.44 188 ASP A O 1
ATOM 1525 N N . LYS A 1 189 ? 23.561 3.937 -23.914 1.00 87.81 189 LYS A N 1
ATOM 1526 C CA . LYS A 1 189 ? 24.786 4.599 -23.435 1.00 87.81 189 LYS A CA 1
ATOM 1527 C C . LYS A 1 189 ? 24.516 5.873 -22.628 1.00 87.81 189 LYS A C 1
ATOM 1529 O O . LYS A 1 189 ? 25.413 6.335 -21.930 1.00 87.81 189 LYS A O 1
ATOM 1534 N N . GLU A 1 190 ? 23.315 6.432 -22.731 1.00 84.19 190 GLU A N 1
ATOM 1535 C CA . GLU A 1 190 ? 22.883 7.641 -22.024 1.00 84.19 190 GLU A CA 1
ATOM 1536 C C . GLU A 1 190 ? 22.188 7.304 -20.694 1.00 84.19 190 GLU A C 1
ATOM 1538 O O . GLU A 1 190 ? 21.866 8.194 -19.907 1.00 84.19 190 GLU A O 1
ATOM 1543 N N . GLY A 1 191 ? 22.016 6.009 -20.404 1.00 82.81 191 GLY A N 1
ATOM 1544 C CA . GLY A 1 191 ? 21.383 5.512 -19.190 1.00 82.81 191 GLY A CA 1
ATOM 1545 C C . GLY A 1 191 ? 19.861 5.425 -19.283 1.00 82.81 191 GLY A C 1
ATOM 1546 O O . GLY A 1 191 ? 19.219 5.223 -18.250 1.00 82.81 191 GLY A O 1
ATOM 1547 N N . ASN A 1 192 ? 19.274 5.543 -20.481 1.00 93.31 192 ASN A N 1
ATOM 1548 C CA . ASN A 1 192 ? 17.847 5.312 -20.668 1.00 93.31 192 ASN A CA 1
ATOM 1549 C C . ASN A 1 192 ? 17.529 3.836 -20.500 1.00 93.31 192 ASN A C 1
ATOM 1551 O O . ASN A 1 192 ? 18.105 2.971 -21.154 1.00 93.31 192 ASN A O 1
ATOM 1555 N N . PHE A 1 193 ? 16.557 3.556 -19.647 1.00 96.19 193 PHE A N 1
ATOM 1556 C CA . PHE A 1 193 ? 15.969 2.245 -19.479 1.00 96.19 193 PHE A CA 1
ATOM 1557 C C . PHE A 1 193 ? 14.920 2.012 -20.568 1.00 96.19 193 PHE A C 1
ATOM 1559 O O . PHE A 1 193 ? 13.838 2.609 -20.548 1.00 96.19 193 PHE A O 1
ATOM 1566 N N . ILE A 1 194 ? 15.242 1.139 -21.518 1.00 95.00 194 ILE A N 1
ATOM 1567 C CA . ILE A 1 194 ? 14.406 0.835 -22.677 1.00 95.00 194 ILE A CA 1
ATOM 1568 C C . ILE A 1 194 ? 13.737 -0.515 -22.446 1.00 95.00 194 ILE A C 1
ATOM 1570 O O . ILE A 1 194 ? 14.390 -1.515 -22.156 1.00 95.00 194 ILE A O 1
ATOM 1574 N N . PHE A 1 195 ? 12.412 -0.521 -22.568 1.00 96.19 195 PHE A N 1
ATOM 1575 C CA . PHE A 1 195 ? 11.605 -1.731 -22.514 1.00 96.19 195 PHE A CA 1
ATOM 1576 C C . PHE A 1 195 ? 10.460 -1.642 -23.515 1.00 96.19 195 PHE A C 1
ATOM 1578 O O . PHE A 1 195 ? 9.696 -0.669 -23.504 1.00 96.19 195 PHE A O 1
ATOM 1585 N N . GLU A 1 196 ? 10.318 -2.680 -24.331 1.00 95.00 196 GLU A N 1
ATOM 1586 C CA . GLU A 1 196 ? 9.265 -2.783 -25.334 1.00 95.00 196 GLU A CA 1
ATOM 1587 C C . GLU A 1 196 ? 8.830 -4.239 -25.515 1.00 95.00 196 GLU A C 1
ATOM 1589 O O . GLU A 1 196 ? 9.659 -5.126 -25.726 1.00 95.00 196 GLU A O 1
ATOM 1594 N N . PHE A 1 197 ? 7.519 -4.483 -25.502 1.00 95.56 197 PHE A N 1
ATOM 1595 C CA . PHE A 1 197 ? 6.971 -5.753 -25.966 1.00 95.56 197 PHE A CA 1
ATOM 1596 C C . PHE A 1 197 ? 7.037 -5.809 -27.493 1.00 95.56 197 PHE A C 1
ATOM 1598 O O . PHE A 1 197 ? 6.360 -5.044 -28.174 1.00 95.56 197 PHE A O 1
ATOM 1605 N N . LYS A 1 198 ? 7.812 -6.751 -28.034 1.00 96.31 198 LYS A N 1
ATOM 1606 C CA . LYS A 1 198 ? 7.830 -7.053 -29.472 1.00 96.31 198 LYS A CA 1
ATOM 1607 C C . LYS A 1 198 ? 6.629 -7.908 -29.865 1.00 96.31 198 LYS A C 1
ATOM 1609 O O . LYS A 1 198 ? 6.060 -7.725 -30.938 1.00 96.31 198 LYS A O 1
ATOM 1614 N N . LYS A 1 199 ? 6.233 -8.836 -28.989 1.00 94.88 199 LYS A N 1
ATOM 1615 C CA . LYS A 1 199 ? 5.055 -9.689 -29.164 1.00 94.88 199 LYS A CA 1
ATOM 1616 C C . LYS A 1 199 ? 4.554 -10.190 -27.813 1.00 94.88 199 LYS A C 1
ATOM 1618 O O . LYS A 1 199 ? 5.327 -10.738 -27.036 1.00 94.88 199 LYS A O 1
ATOM 1623 N N . ILE A 1 200 ? 3.254 -10.055 -27.561 1.00 94.31 200 ILE A N 1
ATOM 1624 C CA . ILE A 1 200 ? 2.603 -10.686 -26.406 1.00 94.31 200 ILE A CA 1
ATOM 1625 C C . ILE A 1 200 ? 2.379 -12.170 -26.715 1.00 94.31 200 ILE A C 1
ATOM 1627 O O . ILE A 1 200 ? 1.859 -12.509 -27.783 1.00 94.31 200 ILE A O 1
ATOM 1631 N N . GLY A 1 201 ? 2.794 -13.050 -25.802 1.00 89.38 201 GLY A N 1
ATOM 1632 C CA . GLY A 1 201 ? 2.632 -14.496 -25.962 1.00 89.38 201 GLY A CA 1
ATOM 1633 C C . GLY A 1 201 ? 1.161 -14.919 -25.936 1.00 89.38 201 GLY A C 1
ATOM 1634 O O . GLY A 1 201 ? 0.344 -14.307 -25.249 1.00 89.38 201 GLY A O 1
ATOM 1635 N N . PHE A 1 202 ? 0.793 -15.979 -26.659 1.00 87.56 202 PHE A N 1
ATOM 1636 C CA . PHE A 1 202 ? -0.537 -16.581 -26.522 1.00 87.56 202 PHE A CA 1
ATOM 1637 C C . PHE A 1 202 ? -0.463 -18.116 -26.588 1.00 87.56 202 PHE A C 1
ATOM 1639 O O . PHE A 1 202 ? -0.133 -18.644 -27.653 1.00 87.56 202 PHE A O 1
ATOM 1646 N N . PRO A 1 203 ? -0.772 -18.833 -25.484 1.00 91.56 203 PRO A N 1
ATOM 1647 C CA . PRO A 1 203 ? -1.029 -18.308 -24.132 1.00 91.56 203 PRO A CA 1
ATOM 1648 C C . PRO A 1 203 ? 0.209 -17.598 -23.551 1.00 91.56 203 PRO A C 1
ATOM 1650 O O . PRO A 1 203 ? 1.335 -17.911 -23.933 1.00 91.56 203 PRO A O 1
ATOM 1653 N N . ARG A 1 204 ? 0.024 -16.638 -22.634 1.00 91.38 204 ARG A N 1
ATOM 1654 C CA . ARG A 1 204 ? 1.143 -15.847 -22.077 1.00 91.38 204 ARG A CA 1
ATOM 1655 C C . ARG A 1 204 ? 2.106 -16.664 -21.200 1.00 91.38 204 ARG A C 1
ATOM 1657 O O . ARG A 1 204 ? 3.281 -16.322 -21.149 1.00 91.38 204 ARG A O 1
ATOM 1664 N N . GLY A 1 205 ? 1.642 -17.764 -20.603 1.00 92.56 205 GLY A N 1
ATOM 1665 C CA . GLY A 1 205 ? 2.423 -18.572 -19.654 1.00 92.56 205 GLY A CA 1
ATOM 1666 C C . GLY A 1 205 ? 2.388 -17.995 -18.238 1.00 92.56 205 GLY A C 1
ATOM 1667 O O . GLY A 1 205 ? 1.566 -17.120 -17.955 1.00 92.56 205 GLY A O 1
ATOM 1668 N N . GLU A 1 206 ? 3.259 -18.487 -17.360 1.00 93.12 206 GLU A N 1
ATOM 1669 C CA . GLU A 1 206 ? 3.365 -17.996 -15.980 1.00 93.12 206 GLU A CA 1
ATOM 1670 C C . GLU A 1 206 ? 4.006 -16.604 -15.912 1.00 93.12 206 GLU A C 1
ATOM 1672 O O . GLU A 1 206 ? 4.707 -16.168 -16.828 1.00 93.12 206 GLU A O 1
ATOM 1677 N N . ILE A 1 207 ? 3.778 -15.888 -14.808 1.00 94.94 207 ILE A N 1
ATOM 1678 C CA . ILE A 1 207 ? 4.436 -14.600 -14.562 1.00 94.94 207 ILE A CA 1
ATOM 1679 C C . ILE A 1 207 ? 5.906 -14.853 -14.213 1.00 94.94 207 ILE A C 1
ATOM 1681 O O . ILE A 1 207 ? 6.206 -15.558 -13.253 1.00 94.94 207 ILE A O 1
ATOM 1685 N N . ILE A 1 208 ? 6.824 -14.208 -14.932 1.00 95.50 208 ILE A N 1
ATOM 1686 C CA . ILE A 1 208 ? 8.276 -14.339 -14.715 1.00 95.50 208 ILE A CA 1
ATOM 1687 C C . ILE A 1 208 ? 8.913 -13.097 -14.093 1.00 95.50 208 ILE A C 1
ATOM 1689 O O . ILE A 1 208 ? 10.014 -13.168 -13.538 1.00 95.50 208 ILE A O 1
ATOM 1693 N N . 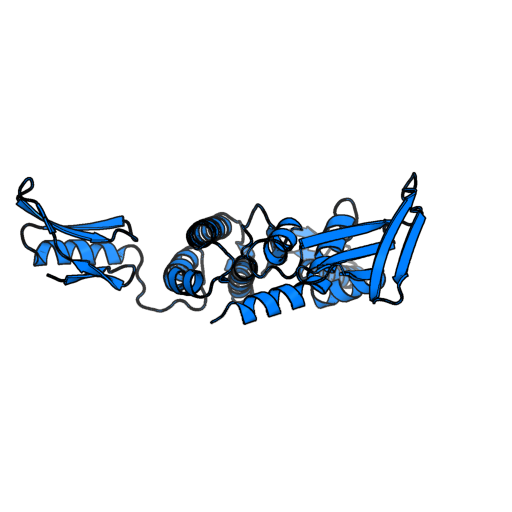GLY A 1 209 ? 8.226 -11.955 -14.128 1.00 96.25 209 GLY A N 1
ATOM 1694 C CA . GLY A 1 209 ? 8.743 -10.737 -13.524 1.00 96.25 209 GLY A CA 1
ATOM 1695 C C . GLY A 1 209 ? 7.862 -9.514 -13.713 1.00 96.25 209 GLY A C 1
ATOM 1696 O O . GLY A 1 209 ? 6.795 -9.562 -14.323 1.00 96.25 209 GLY A O 1
ATOM 1697 N N . VAL A 1 210 ? 8.340 -8.397 -13.174 1.00 97.38 210 VAL A N 1
ATOM 1698 C CA . VAL A 1 210 ? 7.696 -7.087 -13.271 1.00 97.38 210 VAL A CA 1
ATOM 1699 C C . VAL A 1 210 ? 8.732 -6.038 -13.655 1.00 97.38 210 VAL A C 1
ATOM 1701 O O . VAL A 1 210 ? 9.801 -5.948 -13.047 1.00 97.38 210 VAL A O 1
ATOM 1704 N N . ILE A 1 211 ? 8.397 -5.220 -14.645 1.00 97.25 211 ILE A N 1
ATOM 1705 C CA . ILE A 1 211 ? 9.177 -4.069 -15.081 1.00 97.25 211 ILE A CA 1
ATOM 1706 C C . ILE A 1 211 ? 8.545 -2.806 -14.514 1.00 97.25 211 ILE A C 1
ATOM 1708 O O . ILE A 1 211 ? 7.355 -2.573 -14.687 1.00 97.25 211 ILE A O 1
ATOM 1712 N N . VAL A 1 212 ? 9.344 -1.968 -13.861 1.00 96.19 212 VAL A N 1
ATOM 1713 C CA . VAL A 1 212 ? 8.913 -0.658 -13.364 1.00 96.19 212 VAL A CA 1
ATOM 1714 C C . VAL A 1 212 ? 9.681 0.432 -14.095 1.00 96.19 212 VAL A C 1
ATOM 1716 O O . VAL A 1 212 ? 10.897 0.320 -14.244 1.00 96.19 212 VAL A O 1
ATOM 1719 N N . ARG A 1 213 ? 8.985 1.479 -14.547 1.00 96.25 213 ARG A N 1
ATOM 1720 C CA . ARG A 1 213 ? 9.554 2.593 -15.320 1.00 96.25 213 ARG A CA 1
ATOM 1721 C C . ARG A 1 213 ? 9.030 3.937 -14.841 1.00 96.25 213 ARG A C 1
ATOM 1723 O O . ARG A 1 213 ? 7.852 4.064 -14.518 1.00 96.25 213 ARG A O 1
ATOM 1730 N N . GLY A 1 214 ? 9.894 4.944 -14.850 1.00 95.88 214 GLY A N 1
ATOM 1731 C CA . GLY A 1 214 ? 9.554 6.341 -14.605 1.00 95.88 214 GLY A CA 1
ATOM 1732 C C . GLY A 1 214 ? 10.314 7.250 -15.565 1.00 95.88 214 GLY A C 1
ATOM 1733 O O . GLY A 1 214 ? 11.527 7.127 -15.713 1.00 95.88 214 GLY A O 1
ATOM 1734 N N . TRP A 1 215 ? 9.602 8.169 -16.212 1.00 95.12 215 TRP A N 1
ATOM 1735 C CA . TRP A 1 215 ? 10.184 9.146 -17.133 1.00 95.12 215 TRP A CA 1
ATOM 1736 C C . TRP A 1 215 ? 10.371 10.451 -16.388 1.00 95.12 215 TRP A C 1
ATOM 1738 O O . TRP A 1 215 ? 9.380 11.026 -15.944 1.00 95.12 215 TRP A O 1
ATOM 1748 N N . LEU A 1 216 ? 11.615 10.881 -16.206 1.00 92.62 216 LEU A N 1
ATOM 1749 C CA . LEU A 1 216 ? 11.940 12.033 -15.372 1.00 92.62 216 LEU A CA 1
ATOM 1750 C C . LEU A 1 216 ? 11.275 13.317 -15.894 1.00 92.62 216 LEU A C 1
ATOM 1752 O O . LEU A 1 216 ? 11.107 13.521 -17.095 1.00 92.62 216 LEU A O 1
ATOM 1756 N N . SER A 1 217 ? 10.864 14.199 -14.985 1.00 90.62 217 SER A N 1
ATOM 1757 C CA . SER A 1 217 ? 10.243 15.476 -15.369 1.00 90.62 217 SER A CA 1
ATOM 1758 C C . SER A 1 217 ? 11.239 16.475 -15.942 1.00 90.62 217 SER A C 1
ATOM 1760 O O . SER A 1 217 ? 10.919 17.199 -16.885 1.00 90.62 217 SER A O 1
ATOM 1762 N N . ASP A 1 218 ? 12.456 16.486 -15.404 1.00 86.81 218 ASP A N 1
ATOM 1763 C CA . ASP A 1 218 ? 13.526 17.425 -15.742 1.00 86.81 218 ASP A CA 1
ATOM 1764 C C . ASP A 1 218 ? 14.390 16.975 -16.929 1.00 86.81 218 ASP A C 1
ATOM 1766 O O . ASP A 1 218 ? 15.189 17.757 -17.442 1.00 86.81 218 ASP A O 1
ATOM 1770 N N . LYS A 1 219 ? 14.244 15.722 -17.373 1.00 84.50 219 LYS A N 1
ATOM 1771 C CA . LYS A 1 219 ? 15.061 15.105 -18.425 1.00 84.50 219 LYS A CA 1
ATOM 1772 C C . LYS A 1 219 ? 14.193 14.236 -19.314 1.00 84.50 219 LYS A C 1
ATOM 1774 O O . LYS A 1 219 ? 13.241 13.636 -18.835 1.00 84.50 219 LYS A O 1
ATOM 1779 N N . ASP A 1 220 ? 14.549 14.082 -20.582 1.00 83.44 220 ASP A N 1
ATOM 1780 C CA . ASP A 1 220 ? 13.905 13.081 -21.442 1.00 83.44 220 ASP A CA 1
ATOM 1781 C C . ASP A 1 220 ? 14.505 11.683 -21.217 1.00 83.44 220 ASP A C 1
ATOM 1783 O O . ASP A 1 220 ? 14.870 10.983 -22.153 1.00 83.44 220 ASP A O 1
ATOM 1787 N N . ILE A 1 221 ? 14.677 11.311 -19.941 1.00 91.25 221 ILE A N 1
ATOM 1788 C CA . ILE A 1 221 ? 15.306 10.056 -19.530 1.00 91.25 221 ILE A CA 1
ATOM 1789 C C . ILE A 1 221 ? 14.282 9.155 -18.857 1.00 91.25 221 ILE A C 1
ATOM 1791 O O . ILE A 1 221 ? 13.603 9.550 -17.903 1.00 91.25 221 ILE A O 1
ATOM 1795 N N . CYS A 1 222 ? 14.211 7.914 -19.331 1.00 94.81 222 CYS A N 1
ATOM 1796 C CA . CYS A 1 222 ? 13.484 6.844 -18.663 1.00 94.81 222 CYS A CA 1
ATOM 1797 C C . CYS A 1 222 ? 14.431 6.107 -17.720 1.00 94.81 222 CYS A C 1
ATOM 1799 O O . CYS A 1 222 ? 15.470 5.614 -18.145 1.00 94.81 222 CYS A O 1
ATOM 1801 N N . ILE A 1 223 ? 14.062 5.989 -16.451 1.00 95.31 223 ILE A N 1
ATOM 1802 C CA . ILE A 1 223 ? 14.730 5.096 -15.506 1.00 95.31 223 ILE A CA 1
ATOM 1803 C C . ILE A 1 223 ? 13.799 3.944 -15.160 1.00 95.31 223 ILE A C 1
ATOM 1805 O O . ILE A 1 223 ? 12.577 4.093 -15.148 1.00 95.31 223 ILE A O 1
ATOM 1809 N N . GLY A 1 224 ? 14.363 2.789 -14.840 1.00 95.44 224 GLY A N 1
ATOM 1810 C CA . GLY A 1 224 ? 13.545 1.635 -14.522 1.00 95.44 224 GLY A CA 1
ATOM 1811 C C . GLY A 1 224 ? 14.315 0.502 -13.885 1.00 95.44 224 GLY A C 1
ATOM 1812 O O . GLY A 1 224 ? 15.526 0.573 -13.666 1.00 95.44 224 GLY A O 1
ATOM 1813 N N . LYS A 1 225 ? 13.570 -0.543 -13.543 1.00 96.12 225 LYS A N 1
ATOM 1814 C CA . LYS A 1 225 ? 14.113 -1.775 -12.990 1.00 96.12 225 LYS A CA 1
ATOM 1815 C C . LYS A 1 225 ? 13.240 -2.958 -13.370 1.00 96.12 225 LYS A C 1
ATOM 1817 O O . LYS A 1 225 ? 12.019 -2.903 -13.240 1.00 96.12 225 LYS A O 1
ATOM 1822 N N . ALA A 1 226 ? 13.896 -4.035 -13.784 1.00 96.25 226 ALA A N 1
ATOM 1823 C CA . ALA A 1 226 ? 13.291 -5.350 -13.882 1.00 96.25 226 ALA A CA 1
ATOM 1824 C C . ALA A 1 226 ? 13.444 -6.087 -12.551 1.00 96.25 226 ALA A C 1
ATOM 1826 O O . ALA A 1 226 ? 14.525 -6.092 -11.955 1.00 96.25 226 ALA A O 1
ATOM 1827 N N . TYR A 1 227 ? 12.367 -6.710 -12.092 1.00 97.00 227 TYR A N 1
ATOM 1828 C CA . TYR A 1 227 ? 12.378 -7.612 -10.954 1.00 97.00 227 TYR A CA 1
ATOM 1829 C C . TYR A 1 227 ? 11.919 -8.992 -11.408 1.00 97.00 227 TYR A C 1
ATOM 1831 O O . TYR A 1 227 ? 10.802 -9.133 -11.903 1.00 97.00 227 TYR A O 1
ATOM 1839 N N . ASP A 1 228 ? 12.754 -10.008 -11.207 1.00 95.94 228 ASP A N 1
ATOM 1840 C CA . ASP A 1 228 ? 12.302 -11.396 -11.290 1.00 95.94 228 ASP A CA 1
ATOM 1841 C C . ASP A 1 228 ? 11.392 -11.751 -10.097 1.00 95.94 228 ASP A C 1
ATOM 1843 O O . ASP A 1 228 ? 11.420 -11.095 -9.044 1.00 95.94 228 ASP A O 1
ATOM 1847 N N . ILE A 1 229 ? 10.581 -12.803 -10.257 1.00 94.75 229 ILE A N 1
ATOM 1848 C CA . ILE A 1 229 ? 9.676 -13.276 -9.198 1.00 94.75 229 ILE A CA 1
ATOM 1849 C C . ILE A 1 229 ? 10.430 -13.579 -7.907 1.00 94.75 229 ILE A C 1
ATOM 1851 O O . ILE A 1 229 ? 9.984 -13.173 -6.840 1.00 94.75 229 ILE A O 1
ATOM 1855 N N . LYS A 1 230 ? 11.586 -14.244 -7.973 1.00 94.25 230 LYS A N 1
ATOM 1856 C CA . LYS A 1 230 ? 12.343 -14.648 -6.779 1.00 94.25 230 LYS A CA 1
ATOM 1857 C C . LYS A 1 230 ? 12.724 -13.440 -5.916 1.00 94.25 230 LYS A C 1
ATOM 1859 O O . LYS A 1 230 ? 12.574 -13.470 -4.696 1.00 94.25 230 LYS A O 1
ATOM 1864 N N . THR A 1 231 ? 13.166 -12.361 -6.549 1.00 94.06 231 THR A N 1
ATOM 1865 C CA . THR A 1 231 ? 13.526 -11.096 -5.912 1.00 94.06 231 THR A CA 1
ATOM 1866 C C . THR A 1 231 ? 12.304 -10.423 -5.298 1.00 94.06 231 THR A C 1
ATOM 1868 O O . THR A 1 231 ? 12.388 -9.901 -4.184 1.00 94.06 231 THR A O 1
ATOM 1871 N N . LEU A 1 232 ? 11.162 -10.431 -5.993 1.00 94.00 232 LEU A N 1
ATOM 1872 C CA . LEU A 1 232 ? 9.909 -9.903 -5.450 1.00 94.00 232 LEU A CA 1
ATOM 1873 C C . LEU A 1 232 ? 9.431 -10.729 -4.260 1.00 94.00 232 LEU A C 1
ATOM 1875 O O . LEU A 1 232 ? 9.135 -10.154 -3.220 1.00 94.00 232 LEU A O 1
ATOM 1879 N N . MET A 1 233 ? 9.442 -12.054 -4.346 1.00 93.56 233 MET A N 1
ATOM 1880 C CA . MET A 1 233 ? 9.033 -12.913 -3.237 1.00 93.56 233 MET A CA 1
ATOM 1881 C C . MET A 1 233 ? 9.936 -12.723 -2.015 1.00 93.56 233 MET A C 1
ATOM 1883 O O . MET A 1 233 ? 9.419 -12.525 -0.921 1.00 93.56 233 MET A O 1
ATOM 1887 N N . GLY A 1 234 ? 11.259 -12.617 -2.188 1.00 92.50 234 GLY A N 1
ATOM 1888 C CA . GLY A 1 234 ? 12.168 -12.287 -1.081 1.00 92.50 234 GLY A CA 1
ATOM 1889 C C . GLY A 1 234 ? 11.864 -10.930 -0.427 1.00 92.50 234 GLY A C 1
ATOM 1890 O O . GLY A 1 234 ? 11.990 -10.767 0.785 1.00 92.50 234 GLY A O 1
ATOM 1891 N N . LYS A 1 235 ? 11.388 -9.947 -1.202 1.00 91.00 235 LYS A N 1
ATOM 1892 C CA . LYS A 1 235 ? 10.891 -8.672 -0.656 1.00 91.00 235 LYS A CA 1
ATOM 1893 C C . LYS A 1 235 ? 9.541 -8.822 0.042 1.00 91.00 235 LYS A C 1
ATOM 1895 O O . LYS A 1 235 ? 9.318 -8.157 1.053 1.00 91.00 235 LYS A O 1
ATOM 1900 N N . ALA A 1 236 ? 8.651 -9.669 -0.471 1.00 89.50 236 ALA A N 1
ATOM 1901 C CA . ALA A 1 236 ? 7.363 -9.954 0.150 1.00 89.50 236 ALA A CA 1
ATOM 1902 C C . ALA A 1 236 ? 7.562 -10.585 1.535 1.00 89.50 236 ALA A C 1
ATOM 1904 O O . ALA A 1 236 ? 6.919 -10.161 2.489 1.00 89.50 236 ALA A O 1
ATOM 1905 N N . GLU A 1 237 ? 8.515 -11.510 1.679 1.00 90.38 237 GLU A N 1
ATOM 1906 C CA . GLU A 1 237 ? 8.863 -12.137 2.966 1.00 90.38 237 GLU A CA 1
ATOM 1907 C C . GLU A 1 237 ? 9.252 -11.111 4.025 1.00 90.38 237 GLU A C 1
ATOM 1909 O O . GLU A 1 237 ? 8.878 -11.229 5.190 1.00 90.38 237 GLU A O 1
ATOM 1914 N N . GLN A 1 238 ? 9.970 -10.069 3.618 1.00 86.69 238 GLN A N 1
ATOM 1915 C CA . GLN A 1 238 ? 10.482 -9.054 4.532 1.00 86.69 238 GLN A CA 1
ATOM 1916 C C . GLN A 1 238 ? 9.472 -7.941 4.824 1.00 86.69 238 GLN A C 1
ATOM 1918 O O . GLN A 1 238 ? 9.497 -7.358 5.910 1.00 86.69 238 GLN A O 1
ATOM 1923 N N . HIS A 1 239 ? 8.605 -7.612 3.864 1.00 83.56 239 HIS A N 1
ATOM 1924 C CA . HIS A 1 239 ? 7.861 -6.349 3.892 1.00 83.56 239 HIS A CA 1
ATOM 1925 C C . HIS A 1 239 ? 6.356 -6.461 3.640 1.00 83.56 239 HIS A C 1
ATOM 1927 O O . HIS A 1 239 ? 5.671 -5.461 3.826 1.00 83.56 239 HIS A O 1
ATOM 1933 N N . SER A 1 240 ? 5.838 -7.617 3.215 1.00 84.00 240 SER A N 1
ATOM 1934 C CA . SER A 1 240 ? 4.402 -7.832 3.002 1.00 84.00 240 SER A CA 1
ATOM 1935 C C . SER A 1 240 ? 3.812 -8.550 4.205 1.00 84.00 240 SER A C 1
ATOM 1937 O O . SER A 1 240 ? 4.100 -9.731 4.422 1.00 84.00 240 SER A O 1
ATOM 1939 N N . LYS A 1 241 ? 2.965 -7.869 4.991 1.00 82.38 241 LYS A N 1
ATOM 1940 C CA . LYS A 1 241 ? 2.316 -8.518 6.138 1.00 82.38 241 LYS A CA 1
ATOM 1941 C C . LYS A 1 241 ? 1.459 -9.685 5.680 1.00 82.38 241 LYS A C 1
ATOM 1943 O O . LYS A 1 241 ? 1.566 -10.763 6.258 1.00 82.38 241 LYS A O 1
ATOM 1948 N N . GLY A 1 242 ? 0.713 -9.525 4.588 1.00 80.81 242 GLY A N 1
ATOM 1949 C CA . GLY A 1 242 ? -0.073 -10.613 4.007 1.00 80.81 242 GLY A CA 1
ATOM 1950 C C . GLY A 1 242 ? 0.747 -11.863 3.700 1.00 80.81 242 GLY A C 1
ATOM 1951 O O . GLY A 1 242 ? 0.334 -12.964 4.059 1.00 80.81 242 GLY A O 1
ATOM 1952 N N . TYR A 1 243 ? 1.942 -11.706 3.120 1.00 88.06 243 TYR A N 1
ATOM 1953 C CA . TYR A 1 243 ? 2.803 -12.860 2.855 1.00 88.06 243 TYR A CA 1
ATOM 1954 C C . TYR A 1 243 ? 3.396 -13.466 4.128 1.00 88.06 243 TYR A C 1
ATOM 1956 O O . TYR A 1 243 ? 3.442 -14.685 4.265 1.00 88.06 243 TYR A O 1
ATOM 1964 N N . GLN A 1 244 ? 3.800 -12.635 5.091 1.00 88.62 244 GLN A N 1
ATOM 1965 C CA . GLN A 1 244 ? 4.297 -13.104 6.389 1.00 88.62 244 GLN A CA 1
ATOM 1966 C C . GLN A 1 244 ? 3.244 -13.931 7.140 1.00 88.62 244 GLN A C 1
ATOM 1968 O O . GLN A 1 244 ? 3.574 -14.971 7.708 1.00 88.62 244 GLN A O 1
ATOM 1973 N N . TYR A 1 245 ? 1.976 -13.508 7.113 1.00 85.06 245 TYR A N 1
ATOM 1974 C CA . TYR A 1 245 ? 0.871 -14.273 7.696 1.00 85.06 245 TYR A CA 1
ATOM 1975 C C . TYR A 1 245 ? 0.629 -15.588 6.959 1.00 85.06 245 TYR A C 1
ATOM 1977 O O . TYR A 1 245 ? 0.507 -16.618 7.615 1.00 85.06 245 TYR A O 1
ATOM 1985 N N . TYR A 1 246 ? 0.631 -15.573 5.623 1.00 89.44 246 TYR A N 1
ATOM 1986 C CA . TYR A 1 246 ? 0.550 -16.794 4.819 1.00 89.44 246 TYR A CA 1
ATOM 1987 C C . TYR A 1 246 ? 1.647 -17.802 5.206 1.00 89.44 246 TYR A C 1
ATOM 1989 O O . TYR A 1 246 ? 1.354 -18.957 5.509 1.00 89.44 246 TYR A O 1
ATOM 1997 N N . LEU A 1 247 ? 2.908 -17.362 5.274 1.00 92.00 247 LEU A N 1
ATOM 1998 C CA . LEU A 1 247 ? 4.031 -18.229 5.643 1.00 92.00 247 LEU A CA 1
ATOM 1999 C C . LEU A 1 247 ? 3.907 -18.771 7.066 1.00 92.00 247 LEU A C 1
ATOM 2001 O O . LEU A 1 247 ? 4.208 -19.941 7.309 1.00 92.00 247 LEU A O 1
ATOM 2005 N N . LYS A 1 248 ? 3.446 -17.935 7.999 1.00 91.19 248 LYS A N 1
ATOM 2006 C CA . LYS A 1 248 ? 3.202 -18.350 9.377 1.00 91.19 248 LYS A CA 1
ATOM 2007 C C . LYS A 1 248 ? 2.118 -19.424 9.447 1.00 91.19 248 LYS A C 1
ATOM 2009 O O . LYS A 1 248 ? 2.340 -20.449 10.078 1.00 91.19 248 LYS A O 1
ATOM 2014 N N . ASP A 1 249 ? 0.993 -19.222 8.770 1.00 90.81 249 ASP A N 1
ATOM 2015 C CA . ASP A 1 249 ? -0.116 -20.178 8.763 1.00 90.81 249 ASP A CA 1
ATOM 2016 C C . ASP A 1 249 ? 0.302 -21.518 8.159 1.00 90.81 249 ASP A C 1
ATOM 2018 O O . ASP A 1 249 ? 0.002 -22.570 8.720 1.00 90.81 249 ASP A O 1
ATOM 2022 N N . MET A 1 250 ? 1.063 -21.485 7.061 1.00 93.12 250 MET A N 1
ATOM 2023 C CA . MET A 1 250 ? 1.636 -22.690 6.461 1.00 93.12 250 MET A CA 1
ATOM 2024 C C . MET A 1 250 ? 2.614 -23.395 7.408 1.00 93.12 250 MET A C 1
ATOM 2026 O O . MET A 1 250 ? 2.627 -24.623 7.481 1.00 93.12 250 MET A O 1
ATOM 2030 N N . SER A 1 251 ? 3.430 -22.645 8.152 1.00 94.06 251 SER A N 1
ATOM 2031 C CA . SER A 1 251 ? 4.335 -23.209 9.159 1.00 94.06 251 SER A CA 1
ATOM 2032 C C . SER A 1 251 ? 3.572 -23.848 10.324 1.00 94.06 251 SER A C 1
ATOM 2034 O O . SER A 1 251 ? 3.895 -24.965 10.731 1.00 94.06 251 SER A O 1
ATOM 2036 N N . ASP A 1 252 ? 2.553 -23.163 10.846 1.00 93.31 252 ASP A N 1
ATOM 2037 C CA . ASP A 1 252 ? 1.706 -23.654 11.935 1.00 93.31 252 ASP A CA 1
ATOM 2038 C C . ASP A 1 252 ? 0.949 -24.923 11.499 1.00 93.31 252 ASP A C 1
ATOM 2040 O O . ASP A 1 252 ? 0.860 -25.884 12.265 1.00 93.31 252 ASP A O 1
ATOM 2044 N N . LEU A 1 253 ? 0.476 -24.971 10.247 1.00 94.31 253 LEU A N 1
ATOM 2045 C CA . LEU A 1 253 ? -0.179 -26.147 9.676 1.00 94.31 253 LEU A CA 1
ATOM 2046 C C . LEU A 1 253 ? 0.776 -27.328 9.522 1.00 94.31 253 LEU A C 1
ATOM 2048 O O . LEU A 1 253 ? 0.431 -28.432 9.929 1.00 94.31 253 LEU A O 1
ATOM 2052 N N . ARG A 1 254 ? 1.993 -27.112 9.015 1.00 94.06 254 ARG A N 1
ATOM 2053 C CA . ARG A 1 254 ? 3.005 -28.179 8.919 1.00 94.06 254 ARG A CA 1
ATOM 2054 C C . ARG A 1 254 ? 3.350 -28.762 10.286 1.00 94.06 254 ARG A C 1
ATOM 2056 O O . ARG A 1 254 ? 3.513 -29.973 10.421 1.00 94.06 254 ARG A O 1
ATOM 2063 N N . LYS A 1 255 ? 3.426 -27.911 11.313 1.00 94.94 255 LYS A N 1
ATOM 2064 C CA . LYS A 1 255 ? 3.617 -28.361 12.694 1.00 94.94 255 LYS A CA 1
ATOM 2065 C C . LYS A 1 255 ? 2.428 -29.202 13.165 1.00 94.94 255 LYS A C 1
ATOM 2067 O O . LYS A 1 255 ? 2.635 -30.304 13.662 1.00 94.94 255 LYS A O 1
ATOM 2072 N N . ALA A 1 256 ? 1.199 -28.736 12.957 1.00 93.56 256 ALA A N 1
ATOM 2073 C CA . ALA A 1 256 ? -0.005 -29.492 13.300 1.00 93.56 256 ALA A CA 1
ATOM 2074 C C . ALA A 1 256 ? -0.052 -30.858 12.588 1.00 93.56 256 ALA A C 1
ATOM 2076 O O . ALA A 1 256 ? -0.312 -31.871 13.235 1.00 93.56 256 ALA A O 1
ATOM 2077 N N . GLN A 1 257 ? 0.300 -30.907 11.300 1.00 93.62 257 GLN A N 1
ATOM 2078 C CA . GLN A 1 257 ? 0.372 -32.140 10.508 1.00 93.62 257 GLN A CA 1
ATOM 2079 C C . GLN A 1 257 ? 1.408 -33.116 11.077 1.00 93.62 257 GLN A C 1
ATOM 2081 O O . GLN A 1 257 ? 1.130 -34.307 11.192 1.00 93.62 257 GLN A O 1
ATOM 2086 N N . SER A 1 258 ? 2.567 -32.617 11.523 1.00 94.25 258 SER A N 1
ATOM 2087 C CA . SER A 1 258 ? 3.572 -33.445 12.209 1.00 94.25 258 SER A CA 1
ATOM 2088 C C . SER A 1 258 ? 3.088 -34.015 13.551 1.00 94.25 258 SER A C 1
ATOM 2090 O O . SER A 1 258 ? 3.567 -35.058 13.988 1.00 94.25 258 SER A O 1
ATOM 2092 N N . GLU A 1 259 ? 2.103 -33.367 14.179 1.00 94.25 259 GLU A N 1
ATOM 2093 C CA . GLU A 1 259 ? 1.420 -33.813 15.401 1.00 94.25 259 GLU A CA 1
ATOM 2094 C C . GLU A 1 259 ? 0.148 -34.644 15.104 1.00 94.25 259 GLU A C 1
ATOM 2096 O O . GLU A 1 259 ? -0.615 -34.955 16.020 1.00 94.25 259 GLU A O 1
ATOM 2101 N N . GLY A 1 260 ? -0.107 -34.998 13.836 1.00 93.94 260 GLY A N 1
ATOM 2102 C CA . GLY A 1 260 ? -1.261 -35.797 13.403 1.00 93.94 260 GLY A CA 1
ATOM 2103 C C . GLY A 1 260 ? -2.572 -35.018 13.242 1.00 93.94 260 GLY A C 1
ATOM 2104 O O . GLY A 1 260 ? -3.648 -35.613 13.292 1.00 93.94 260 GLY A O 1
ATOM 2105 N N . LYS A 1 261 ? -2.512 -33.689 13.089 1.00 94.06 261 LYS A N 1
ATOM 2106 C CA . LYS A 1 261 ? -3.674 -32.817 12.852 1.00 94.06 261 LYS A CA 1
ATOM 2107 C C . LYS A 1 261 ? -3.600 -32.170 11.470 1.00 94.06 261 LYS A C 1
ATOM 2109 O O . LYS A 1 261 ? -2.675 -31.422 11.183 1.00 94.06 261 LYS A O 1
ATOM 2114 N N . ASP A 1 262 ? -4.647 -32.324 10.668 1.00 94.38 262 ASP A N 1
ATOM 2115 C CA . ASP A 1 262 ? -4.688 -31.778 9.298 1.00 94.38 262 ASP A CA 1
ATOM 2116 C C . ASP A 1 262 ? -5.140 -30.306 9.212 1.00 94.38 262 ASP A C 1
ATOM 2118 O O . ASP A 1 262 ? -5.426 -29.798 8.128 1.00 94.38 262 ASP A O 1
ATOM 2122 N N . TYR A 1 263 ? -5.269 -29.620 10.351 1.00 93.06 263 TYR A N 1
ATOM 2123 C CA . TYR A 1 263 ? -5.766 -28.246 10.422 1.00 93.06 263 TYR A CA 1
ATOM 2124 C C . TYR A 1 263 ? -5.122 -27.455 11.563 1.00 93.06 263 TYR A C 1
ATOM 2126 O O . TYR A 1 263 ? -4.705 -28.017 12.579 1.00 93.06 263 TYR A O 1
ATOM 2134 N N . ILE A 1 264 ? -5.141 -26.128 11.426 1.00 93.19 264 ILE A N 1
ATOM 2135 C CA . ILE A 1 264 ? -4.892 -25.186 12.526 1.00 93.19 264 ILE A CA 1
ATOM 2136 C C . ILE A 1 264 ? -6.202 -24.554 12.986 1.00 93.19 264 ILE A C 1
ATOM 2138 O O . ILE A 1 264 ? -7.165 -24.457 12.226 1.00 93.19 264 ILE A O 1
ATOM 2142 N N . THR A 1 265 ? -6.252 -24.110 14.237 1.00 89.44 265 THR A N 1
ATOM 2143 C CA . THR A 1 265 ? -7.426 -23.424 14.786 1.00 89.44 265 THR A CA 1
ATOM 2144 C C . THR A 1 265 ? -7.157 -21.925 14.864 1.00 89.44 265 THR A C 1
ATOM 2146 O O . THR A 1 265 ? -6.185 -21.500 15.489 1.00 89.44 265 THR A O 1
ATOM 2149 N N . LYS A 1 266 ? -8.034 -21.117 14.263 1.00 81.94 266 LYS A N 1
ATOM 2150 C CA . LYS A 1 266 ? -8.034 -19.654 14.386 1.00 81.94 266 LYS A CA 1
ATOM 2151 C C . LYS A 1 266 ? -9.392 -19.185 14.897 1.00 81.94 266 LYS A C 1
ATOM 2153 O O . LYS A 1 266 ? -10.388 -19.255 14.177 1.00 81.94 266 LYS A O 1
ATOM 2158 N N . GLY A 1 267 ? -9.430 -18.718 16.145 1.00 79.19 267 GLY A N 1
ATOM 2159 C CA . GLY A 1 267 ? -10.696 -18.507 16.852 1.00 79.19 267 GLY A CA 1
ATOM 2160 C C . GLY A 1 267 ? -11.456 -19.830 16.954 1.00 79.19 267 GLY A C 1
ATOM 2161 O O . GLY A 1 267 ? -10.865 -20.840 17.321 1.00 79.19 267 GLY A O 1
ATOM 2162 N N . ASP A 1 268 ? -12.721 -19.841 16.540 1.00 81.31 268 ASP A N 1
ATOM 2163 C CA . ASP A 1 268 ? -13.557 -21.052 16.537 1.00 81.31 268 ASP A CA 1
ATOM 2164 C C . ASP A 1 268 ? -13.530 -21.812 15.198 1.00 81.31 268 ASP A C 1
ATOM 2166 O O . ASP A 1 268 ? -14.279 -22.770 14.997 1.00 81.31 268 ASP A O 1
ATOM 2170 N N . LYS A 1 269 ? -12.685 -21.390 14.247 1.00 86.94 269 LYS A N 1
ATOM 2171 C CA . LYS A 1 269 ? -12.625 -21.972 12.901 1.00 86.94 269 LYS A CA 1
ATOM 2172 C C . LYS A 1 269 ? -11.421 -22.891 12.738 1.00 86.94 269 LYS A C 1
ATOM 2174 O O . LYS A 1 269 ? -10.295 -22.535 13.089 1.00 86.94 269 LYS A O 1
ATOM 2179 N N . LYS A 1 270 ? -11.671 -24.057 12.140 1.00 91.88 270 LYS A N 1
ATOM 2180 C CA . LYS A 1 270 ? -10.630 -24.941 11.608 1.00 91.88 270 LYS A CA 1
ATOM 2181 C C . LYS A 1 270 ? -10.217 -24.431 10.234 1.00 91.88 270 LYS A C 1
ATOM 2183 O O . LYS A 1 270 ? -11.082 -24.186 9.398 1.00 91.88 270 LYS A O 1
ATOM 2188 N N . ILE A 1 271 ? -8.919 -24.269 10.036 1.00 91.62 271 ILE A N 1
ATOM 2189 C CA . ILE A 1 271 ? -8.306 -23.782 8.804 1.00 91.62 271 ILE A CA 1
ATOM 2190 C C . ILE A 1 271 ? -7.466 -24.920 8.234 1.00 91.62 271 ILE A C 1
ATOM 2192 O O . ILE A 1 271 ? -6.550 -25.412 8.900 1.00 91.62 271 ILE A O 1
ATOM 2196 N N . TYR A 1 272 ? -7.803 -25.339 7.021 1.00 93.38 272 TYR A N 1
ATOM 2197 C CA . TYR A 1 272 ? -7.103 -26.374 6.269 1.00 93.38 272 TYR A CA 1
ATOM 2198 C C . TYR A 1 272 ? -6.167 -25.735 5.238 1.00 93.38 272 TYR A C 1
ATOM 2200 O O . TYR A 1 272 ? -6.269 -24.545 4.952 1.00 93.38 272 TYR A O 1
ATOM 2208 N N . GLU A 1 273 ? -5.284 -26.527 4.626 1.00 90.69 273 GLU A N 1
ATOM 2209 C CA . GLU A 1 273 ? -4.324 -26.040 3.620 1.00 90.69 273 GLU A CA 1
ATOM 2210 C C . GLU A 1 273 ? -4.990 -25.237 2.494 1.00 90.69 273 GLU A C 1
ATOM 2212 O O . GLU A 1 273 ? -4.553 -24.140 2.163 1.00 90.69 273 GLU A O 1
ATOM 2217 N N . LYS A 1 274 ? -6.115 -25.73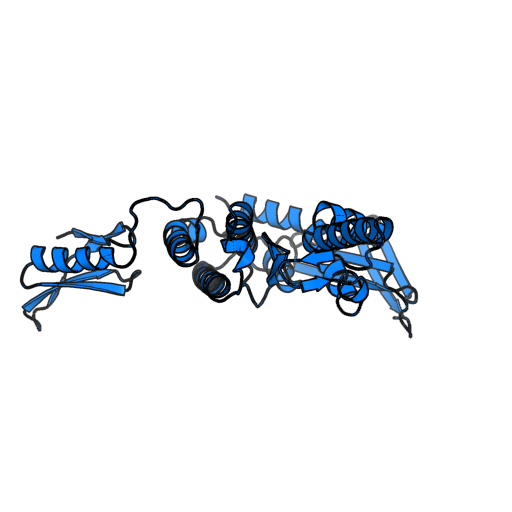8 1.972 1.00 89.25 274 LYS A N 1
ATOM 2218 C CA . LYS A 1 274 ? -6.906 -25.079 0.918 1.00 89.25 274 LYS A CA 1
ATOM 2219 C C . LYS A 1 274 ? -7.454 -23.699 1.306 1.00 89.25 274 LYS A C 1
ATOM 2221 O O . LYS A 1 274 ? -7.814 -22.924 0.425 1.00 89.25 274 LYS A O 1
ATOM 2226 N N . ASP A 1 275 ? -7.565 -23.419 2.604 1.00 86.25 275 ASP A N 1
ATOM 2227 C CA . ASP A 1 275 ? -8.084 -22.157 3.128 1.00 86.25 275 ASP A CA 1
ATOM 2228 C C . ASP A 1 275 ? -6.955 -21.118 3.304 1.00 86.25 275 ASP A C 1
ATOM 2230 O O . ASP A 1 275 ? -7.227 -19.939 3.533 1.00 86.25 275 ASP A O 1
ATOM 2234 N N . ILE A 1 276 ? -5.686 -21.537 3.188 1.00 85.56 276 ILE A N 1
ATOM 2235 C CA . ILE A 1 276 ? -4.499 -20.685 3.310 1.00 85.56 276 ILE A CA 1
ATOM 2236 C C . ILE A 1 276 ? -4.042 -20.278 1.905 1.00 85.56 276 ILE A C 1
ATOM 2238 O O . ILE A 1 276 ? -3.250 -20.953 1.251 1.00 85.56 276 ILE A O 1
ATOM 2242 N N . VAL A 1 277 ? -4.552 -19.145 1.424 1.00 84.62 277 VAL A N 1
ATOM 2243 C CA . VAL A 1 277 ? -4.265 -18.649 0.070 1.00 84.62 277 VAL A CA 1
ATOM 2244 C C . VAL A 1 277 ? -3.145 -17.611 0.103 1.00 84.62 277 VAL A C 1
ATOM 2246 O O . VAL A 1 277 ? -3.212 -16.627 0.840 1.00 84.62 277 VAL A O 1
ATOM 2249 N N . SER A 1 278 ? -2.116 -17.807 -0.725 1.00 84.75 278 SER A N 1
ATOM 2250 C CA . SER A 1 278 ? -1.071 -16.798 -0.916 1.00 84.75 278 SER A CA 1
ATOM 2251 C C . SER A 1 278 ? -1.621 -15.601 -1.700 1.00 84.75 278 SER A C 1
ATOM 2253 O O . SER A 1 278 ? -2.191 -15.799 -2.775 1.00 84.75 278 SER A O 1
ATOM 2255 N N . PRO A 1 279 ? -1.384 -14.353 -1.254 1.00 82.50 279 PRO A N 1
ATOM 2256 C CA . PRO A 1 279 ? -1.792 -13.169 -2.009 1.00 82.50 279 PRO A CA 1
ATOM 2257 C C . PRO A 1 279 ? -1.032 -13.006 -3.337 1.00 82.50 279 PRO A C 1
ATOM 2259 O O . PRO A 1 279 ? -1.455 -12.238 -4.193 1.00 82.50 279 PRO A O 1
ATOM 2262 N N . TYR A 1 280 ? 0.081 -13.722 -3.525 1.00 86.50 280 TYR A N 1
ATOM 2263 C CA . TYR A 1 280 ? 0.917 -13.666 -4.731 1.00 86.50 280 TYR A CA 1
ATOM 2264 C C . TYR A 1 280 ? 0.656 -14.834 -5.695 1.00 86.50 280 TYR A C 1
ATOM 2266 O O . TYR A 1 280 ? 1.458 -15.071 -6.593 1.00 86.50 280 TYR A O 1
ATOM 2274 N N . VAL A 1 281 ? -0.437 -15.581 -5.507 1.00 83.88 281 VAL A N 1
ATOM 2275 C CA . VAL A 1 281 ? -0.832 -16.716 -6.358 1.00 83.88 281 VAL A CA 1
ATOM 2276 C C . VAL A 1 281 ? -2.258 -16.506 -6.875 1.00 83.88 281 VAL A C 1
ATOM 2278 O O . VAL A 1 281 ? -3.097 -15.908 -6.203 1.00 83.88 281 VAL A O 1
ATOM 2281 N N . GLY A 1 282 ? -2.543 -17.006 -8.080 1.00 83.81 282 GLY A N 1
ATOM 2282 C CA . GLY A 1 282 ? -3.869 -16.935 -8.696 1.00 83.81 282 GLY A CA 1
ATOM 2283 C C . GLY A 1 282 ? -4.160 -15.587 -9.357 1.00 83.81 282 GLY A C 1
ATOM 2284 O O . GLY A 1 282 ? -3.250 -14.878 -9.783 1.00 83.81 282 GLY A O 1
ATOM 2285 N N . ALA A 1 283 ? -5.444 -15.232 -9.455 1.00 82.00 283 ALA A N 1
ATOM 2286 C CA . ALA A 1 283 ? -5.912 -14.092 -10.251 1.00 82.00 283 ALA A CA 1
ATOM 2287 C C . ALA A 1 283 ? -5.287 -12.738 -9.853 1.00 82.00 283 ALA A C 1
ATOM 2289 O O . ALA A 1 283 ? -5.099 -11.880 -10.711 1.00 82.00 283 ALA A O 1
ATOM 2290 N N . ASN A 1 284 ? -4.914 -12.571 -8.581 1.00 83.38 284 ASN A N 1
ATOM 2291 C CA . ASN A 1 284 ? -4.386 -11.311 -8.047 1.00 83.38 284 ASN A CA 1
ATOM 2292 C C . ASN A 1 284 ? -2.848 -11.233 -8.067 1.00 83.38 284 ASN A C 1
ATOM 2294 O O . ASN A 1 284 ? -2.280 -10.214 -7.671 1.00 83.38 284 ASN A O 1
ATOM 2298 N N . ALA A 1 285 ? -2.152 -12.291 -8.506 1.00 87.38 285 ALA A N 1
ATOM 2299 C CA . ALA A 1 285 ? -0.693 -12.372 -8.437 1.00 87.38 285 ALA A CA 1
ATOM 2300 C C . ALA A 1 285 ? -0.012 -11.216 -9.187 1.00 87.38 285 ALA A C 1
ATOM 2302 O O . ALA A 1 285 ? 0.879 -10.560 -8.646 1.00 87.38 285 ALA A O 1
ATOM 2303 N N . SER A 1 286 ? -0.471 -10.926 -10.406 1.00 90.00 286 SER A N 1
ATOM 2304 C CA . SER A 1 286 ? 0.050 -9.844 -11.250 1.00 90.00 286 SER A CA 1
ATOM 2305 C C . SER A 1 286 ? -0.044 -8.481 -10.562 1.00 90.00 286 SER A C 1
ATOM 2307 O O . SER A 1 286 ? 0.926 -7.720 -10.547 1.00 90.00 286 SER A O 1
ATOM 2309 N N . GLU A 1 287 ? -1.181 -8.195 -9.935 1.00 88.44 287 GLU A N 1
ATOM 2310 C CA . GLU A 1 287 ? -1.434 -6.948 -9.223 1.00 88.44 287 GLU A CA 1
ATOM 2311 C C . GLU A 1 287 ? -0.565 -6.832 -7.966 1.00 88.44 287 GLU A C 1
ATOM 2313 O O . GLU A 1 287 ? 0.113 -5.823 -7.767 1.00 88.44 287 GLU A O 1
ATOM 2318 N N . MET A 1 288 ? -0.513 -7.880 -7.141 1.00 87.62 288 MET A N 1
ATOM 2319 C CA . MET A 1 288 ? 0.262 -7.870 -5.898 1.00 87.62 288 MET A CA 1
ATOM 2320 C C . MET A 1 288 ? 1.770 -7.769 -6.152 1.00 87.62 288 MET A C 1
ATOM 2322 O O . MET A 1 288 ? 2.473 -7.036 -5.447 1.00 87.62 288 MET A O 1
ATOM 2326 N N . LEU A 1 289 ? 2.273 -8.443 -7.190 1.00 92.00 289 LEU A N 1
ATOM 2327 C CA . LEU A 1 289 ? 3.662 -8.315 -7.637 1.00 92.00 289 LEU A CA 1
ATOM 2328 C C . LEU A 1 289 ? 3.952 -6.904 -8.164 1.00 92.00 289 LEU A C 1
ATOM 2330 O O . LEU A 1 289 ? 4.982 -6.323 -7.817 1.00 92.00 289 LEU A O 1
ATOM 2334 N N . SER A 1 290 ? 3.024 -6.318 -8.924 1.00 91.81 290 SER A N 1
ATOM 2335 C CA . SER A 1 290 ? 3.127 -4.944 -9.433 1.00 91.81 290 SER A CA 1
ATOM 2336 C C . SER A 1 290 ? 3.172 -3.912 -8.308 1.00 91.81 290 SER A C 1
ATOM 2338 O O . SER A 1 290 ? 4.048 -3.045 -8.295 1.00 91.81 290 SER A O 1
ATOM 2340 N N . LYS A 1 291 ? 2.292 -4.043 -7.309 1.00 88.62 291 LYS A N 1
ATOM 2341 C CA . LYS A 1 291 ? 2.268 -3.199 -6.105 1.00 88.62 291 LYS A CA 1
ATOM 2342 C C . LYS A 1 291 ? 3.581 -3.293 -5.331 1.00 88.62 291 LYS A C 1
ATOM 2344 O O . LYS A 1 291 ? 4.145 -2.272 -4.935 1.00 88.62 291 LYS A O 1
ATOM 2349 N N . LEU A 1 292 ? 4.114 -4.502 -5.154 1.00 89.44 292 LEU A N 1
ATOM 2350 C CA . LEU A 1 292 ? 5.381 -4.721 -4.457 1.00 89.44 292 LEU A CA 1
ATOM 2351 C C . LEU A 1 292 ? 6.583 -4.142 -5.218 1.00 89.44 292 LEU A C 1
ATOM 2353 O O . LEU A 1 292 ? 7.459 -3.519 -4.605 1.00 89.44 292 LEU A O 1
ATOM 2357 N N . ALA A 1 293 ? 6.622 -4.318 -6.540 1.00 92.38 293 ALA A N 1
ATOM 2358 C CA . ALA A 1 293 ? 7.658 -3.764 -7.404 1.00 92.38 293 ALA A CA 1
ATOM 2359 C C . ALA A 1 293 ? 7.609 -2.227 -7.407 1.00 92.38 293 ALA A C 1
ATOM 2361 O O . ALA A 1 293 ? 8.621 -1.576 -7.139 1.00 92.38 293 ALA A O 1
ATOM 2362 N N . GLY A 1 294 ? 6.418 -1.650 -7.599 1.00 91.38 294 GLY A N 1
ATOM 2363 C CA . GLY A 1 294 ? 6.172 -0.209 -7.552 1.00 91.38 294 GLY A CA 1
ATOM 2364 C C . GLY A 1 294 ? 6.559 0.400 -6.203 1.00 91.38 294 GLY A C 1
ATOM 2365 O O . GLY A 1 294 ? 7.359 1.334 -6.162 1.00 91.38 294 GLY A O 1
ATOM 2366 N N . LYS A 1 295 ? 6.107 -0.186 -5.083 1.00 86.88 295 LYS A N 1
ATOM 2367 C CA . LYS A 1 295 ? 6.505 0.228 -3.721 1.00 86.88 295 LYS A CA 1
ATOM 2368 C C . LYS A 1 295 ? 8.022 0.171 -3.543 1.00 86.88 295 LYS A C 1
ATOM 2370 O O . LYS A 1 295 ? 8.601 1.065 -2.934 1.00 86.88 295 LYS A O 1
ATOM 2375 N N . SER A 1 296 ? 8.682 -0.853 -4.078 1.00 89.12 296 SER A N 1
ATOM 2376 C CA . SER A 1 296 ? 10.135 -1.019 -3.952 1.00 89.12 296 SER A CA 1
ATOM 2377 C C . SER A 1 296 ? 10.934 0.000 -4.761 1.00 89.12 296 SER A C 1
ATOM 2379 O O . SER A 1 296 ? 11.985 0.441 -4.300 1.00 89.12 296 SER A O 1
ATOM 2381 N N . PHE A 1 297 ? 10.463 0.350 -5.956 1.00 92.56 297 PHE A N 1
ATOM 2382 C CA . PHE A 1 297 ? 11.169 1.244 -6.870 1.00 92.56 297 PHE A CA 1
ATOM 2383 C C . PHE A 1 297 ? 10.851 2.721 -6.607 1.00 92.56 297 PHE A C 1
ATOM 2385 O O . PHE A 1 297 ? 11.760 3.543 -6.529 1.00 92.56 297 PHE A O 1
ATOM 2392 N N . PHE A 1 298 ? 9.575 3.068 -6.419 1.00 91.19 298 PHE A N 1
ATOM 2393 C CA . PHE A 1 298 ? 9.135 4.461 -6.352 1.00 91.19 298 PHE A CA 1
ATOM 2394 C C . PHE A 1 298 ? 9.197 5.092 -4.958 1.00 91.19 298 PHE A C 1
ATOM 2396 O O . PHE A 1 298 ? 9.242 6.318 -4.842 1.00 91.19 298 PHE A O 1
ATOM 2403 N N . ARG A 1 299 ? 9.225 4.294 -3.882 1.00 85.50 299 ARG A N 1
ATOM 2404 C CA . ARG A 1 299 ? 9.225 4.822 -2.505 1.00 85.50 299 ARG A CA 1
ATOM 2405 C C . ARG A 1 299 ? 10.342 5.832 -2.211 1.00 85.50 299 ARG A C 1
ATOM 2407 O O . ARG A 1 299 ? 10.034 6.827 -1.555 1.00 85.50 299 ARG A O 1
ATOM 2414 N N . PRO A 1 300 ? 11.595 5.652 -2.673 1.00 87.56 300 PRO A N 1
ATOM 2415 C CA . PRO A 1 300 ? 12.630 6.671 -2.508 1.00 87.56 300 PRO A CA 1
ATOM 2416 C C . PRO A 1 300 ? 12.239 8.021 -3.124 1.00 87.56 300 PRO A C 1
ATOM 2418 O O . PRO A 1 300 ? 12.398 9.048 -2.472 1.00 87.56 300 PRO A O 1
ATOM 2421 N N . TYR A 1 301 ? 11.651 8.021 -4.323 1.00 88.69 301 TYR A N 1
ATOM 2422 C CA . TYR A 1 301 ? 11.240 9.241 -5.024 1.00 88.69 301 TYR A CA 1
ATOM 2423 C C . TYR A 1 301 ? 10.098 9.962 -4.309 1.00 88.69 301 TYR A C 1
ATOM 2425 O O . TYR A 1 301 ? 10.165 11.179 -4.145 1.00 88.69 301 TYR A O 1
ATOM 2433 N N . MET A 1 302 ? 9.105 9.219 -3.804 1.00 82.38 302 MET A N 1
ATOM 2434 C CA . MET A 1 302 ? 8.031 9.794 -2.982 1.00 82.38 302 MET A CA 1
ATOM 2435 C C . MET A 1 302 ? 8.595 10.459 -1.717 1.00 82.38 302 MET A C 1
ATOM 2437 O O . MET A 1 302 ? 8.274 11.609 -1.423 1.00 82.38 302 MET A O 1
ATOM 2441 N N . LYS A 1 303 ? 9.516 9.784 -1.013 1.00 78.81 303 LYS A N 1
ATOM 2442 C CA . LYS A 1 303 ? 10.159 10.334 0.193 1.00 78.81 303 LYS A CA 1
ATOM 2443 C C . LYS A 1 303 ? 10.969 11.597 -0.096 1.00 78.81 303 LYS A C 1
ATOM 2445 O O . LYS A 1 303 ? 10.841 12.582 0.626 1.00 78.81 303 LYS A O 1
ATOM 2450 N N . THR A 1 304 ? 11.795 11.592 -1.144 1.00 81.12 304 THR A N 1
ATOM 2451 C CA . THR A 1 304 ? 12.587 12.771 -1.531 1.00 81.12 304 THR A CA 1
ATOM 2452 C C . THR A 1 304 ? 11.684 13.937 -1.923 1.00 81.12 304 THR A C 1
ATOM 2454 O O . THR A 1 304 ? 11.958 15.073 -1.536 1.00 81.12 304 THR A O 1
ATOM 2457 N N . ARG A 1 305 ? 10.603 13.671 -2.663 1.00 78.62 305 ARG A N 1
ATOM 2458 C CA . ARG A 1 305 ? 9.627 14.688 -3.059 1.00 78.62 305 ARG A CA 1
ATOM 2459 C C . ARG A 1 305 ? 8.984 15.350 -1.842 1.00 78.62 305 ARG A C 1
ATOM 2461 O O . ARG A 1 305 ? 9.003 16.575 -1.746 1.00 78.62 305 ARG A O 1
ATOM 2468 N N . ASN A 1 306 ? 8.481 14.548 -0.905 1.00 70.12 306 ASN A N 1
ATOM 2469 C CA . ASN A 1 306 ? 7.851 15.047 0.316 1.00 70.12 306 ASN A CA 1
ATOM 2470 C C . ASN A 1 306 ? 8.844 15.844 1.173 1.00 70.12 306 ASN A C 1
ATOM 2472 O O . ASN A 1 306 ? 8.528 16.955 1.581 1.00 70.12 306 ASN A O 1
ATOM 2476 N N . ALA A 1 307 ? 10.080 15.362 1.340 1.00 69.19 307 ALA A N 1
ATOM 2477 C CA . ALA A 1 307 ? 11.117 16.093 2.071 1.00 69.19 307 ALA A CA 1
ATOM 2478 C C . ALA A 1 307 ? 11.478 17.446 1.427 1.00 69.19 307 ALA A C 1
ATOM 2480 O O . ALA A 1 307 ? 11.696 18.424 2.133 1.00 69.19 307 ALA A O 1
ATOM 2481 N N . ARG A 1 308 ? 11.518 17.533 0.089 1.00 65.25 308 ARG A N 1
ATOM 2482 C CA . ARG A 1 308 ? 11.759 18.801 -0.632 1.00 65.25 308 ARG A CA 1
ATOM 2483 C C . ARG A 1 308 ? 10.575 19.765 -0.562 1.00 65.25 308 ARG A C 1
ATOM 2485 O O . ARG A 1 308 ? 10.774 20.965 -0.730 1.00 65.25 308 ARG A O 1
ATOM 2492 N N . ALA A 1 309 ? 9.372 19.239 -0.357 1.00 57.62 309 ALA A N 1
ATOM 2493 C CA . ALA A 1 309 ? 8.156 20.020 -0.196 1.00 57.62 309 ALA A CA 1
ATOM 2494 C C . ALA A 1 309 ? 7.964 20.533 1.244 1.00 57.62 309 ALA A C 1
ATOM 2496 O O . ALA A 1 309 ? 7.173 21.436 1.448 1.00 57.62 309 ALA A O 1
ATOM 2497 N N . MET A 1 310 ? 8.681 20.021 2.245 1.00 48.91 310 MET A N 1
ATOM 2498 C CA . MET A 1 310 ? 8.648 20.583 3.600 1.00 48.91 310 MET A CA 1
ATOM 2499 C C . MET A 1 310 ? 9.586 21.801 3.679 1.00 48.91 310 MET A C 1
ATOM 2501 O O . MET A 1 310 ? 10.766 21.664 4.003 1.00 48.91 310 MET A O 1
ATOM 2505 N N . LYS A 1 311 ? 9.077 22.988 3.334 1.00 40.69 311 LYS A N 1
ATOM 2506 C CA . LYS A 1 311 ? 9.714 24.287 3.599 1.00 40.69 311 LYS A CA 1
ATOM 2507 C C . LYS A 1 311 ? 8.724 25.244 4.237 1.00 40.69 311 LYS A C 1
ATOM 2509 O O . LYS A 1 311 ? 7.603 25.351 3.696 1.00 40.69 311 LYS A O 1
#

Radius of gyration: 25.52 Å; chains: 1; bounding box: 58×78×59 Å

Foldseek 3Di:
DWDAQLQQRDIWDWDADPVVCWIKTADPVVRAMAIDNDPVRRVVRRNVVNVVQDDVDQPPFQLDLSSLVSNLSNCVVVLLLLQFPFDDSVLLSVLSVQLNVQLSPDPLVLQSNDSQASVQSVVQSVVCSLLSHRDPPQFHWADDGNHTHTQGAPNSLQCSQCGGDLRQFVGKDKDWAAPQWDKDFDADPVRATDIDTPDQGVVRHHTFWMKIWGQGPVDNGIHIDIDGPVRLVVLCCVPPSQQVSLVVLVVQQVVCVVVVHQFDDDPNDTAHPVNRDRCCDDPNVSRSRRSSRSCVPCVVVSVVSSVVSPD

Secondary structure (DSSP, 8-state):
-EEE-TTT--EEE-EEETTTTEEEEE-TTT--EEEESSHHHHHHHHHHGGGGS--SS--SS--SHHHHHHHHHHHHHHHHHHS-TTS-HHHHHHHHHHHHHHHHHS--HHHHTSHHHHHHHHHHHHHHHHTT--TTTSEEEEEETTEEEEEE-HHHHHHHHHSSTT-SEEEEEEEEEETT-EEEEEE-TT--EEEEEEE--SS--SEEEEEEEEEESSSS-EEEEEEEHHHHHHHHHHH-HHHHHHHHHHHHHHHHHHTT-S-EEETTEEE-GGG---TTSGGGHHHHHHHHHHHHHHHHHHHHHHHHH--